Protein AF-A0A9P8HQF0-F1 (afdb_monomer)

Structure (mmCIF, N/CA/C/O backbone):
data_AF-A0A9P8HQF0-F1
#
_entry.id   AF-A0A9P8HQF0-F1
#
loop_
_atom_site.group_PDB
_atom_site.id
_atom_site.type_symbol
_atom_site.label_atom_id
_atom_site.label_alt_id
_atom_site.label_comp_id
_atom_site.label_asym_id
_atom_site.label_entity_id
_atom_site.label_seq_id
_atom_site.pdbx_PDB_ins_code
_atom_site.Cartn_x
_atom_site.Cartn_y
_atom_site.Cartn_z
_atom_site.occupancy
_atom_site.B_iso_or_equiv
_atom_site.auth_seq_id
_atom_site.auth_comp_id
_atom_site.auth_asym_id
_atom_site.auth_atom_id
_atom_site.pdbx_PDB_model_num
ATOM 1 N N . MET A 1 1 ? 4.521 12.102 -8.688 1.00 81.00 1 MET A N 1
ATOM 2 C CA . MET A 1 1 ? 3.901 10.865 -8.166 1.00 81.00 1 MET A CA 1
ATOM 3 C C . MET A 1 1 ? 2.551 11.128 -7.508 1.00 81.00 1 MET A C 1
ATOM 5 O O . MET A 1 1 ? 1.585 10.556 -7.975 1.00 81.00 1 MET A O 1
ATOM 9 N N . ALA A 1 2 ? 2.426 12.043 -6.535 1.00 85.94 2 ALA A N 1
ATOM 10 C CA . ALA A 1 2 ? 1.151 12.289 -5.831 1.00 85.94 2 ALA A CA 1
ATOM 11 C C . ALA A 1 2 ? -0.084 12.489 -6.741 1.00 85.94 2 ALA A C 1
ATOM 13 O O . ALA A 1 2 ? -1.121 11.894 -6.490 1.00 85.94 2 ALA A O 1
ATOM 14 N N . LYS A 1 3 ? 0.038 13.250 -7.840 1.00 87.81 3 LYS A N 1
ATOM 15 C CA . LYS A 1 3 ? -1.067 13.501 -8.791 1.00 87.81 3 LYS A CA 1
ATOM 16 C C . LYS A 1 3 ? -1.614 12.257 -9.505 1.00 87.81 3 LYS A C 1
ATOM 18 O O . LYS A 1 3 ? -2.691 12.322 -10.075 1.00 87.81 3 LYS A O 1
ATOM 23 N N . VAL A 1 4 ? -0.856 11.162 -9.535 1.00 90.69 4 VAL A N 1
ATOM 24 C CA . VAL A 1 4 ? -1.259 9.908 -10.191 1.00 90.69 4 VAL A CA 1
ATOM 25 C C . VAL A 1 4 ? -1.461 8.771 -9.194 1.00 90.69 4 VAL A C 1
ATOM 27 O O . VAL A 1 4 ? -1.833 7.676 -9.595 1.00 90.69 4 VAL A O 1
ATOM 30 N N . ALA A 1 5 ? -1.227 9.020 -7.902 1.00 92.69 5 ALA A N 1
ATOM 31 C CA . ALA A 1 5 ? -1.274 7.988 -6.876 1.00 92.69 5 ALA A CA 1
ATOM 32 C C . ALA A 1 5 ? -2.685 7.422 -6.676 1.00 92.69 5 ALA A C 1
ATOM 34 O O . ALA A 1 5 ? -2.792 6.272 -6.293 1.00 92.69 5 ALA A O 1
ATOM 35 N N . SER A 1 6 ? -3.748 8.175 -6.976 1.00 92.50 6 SER A N 1
ATOM 36 C CA . SER A 1 6 ? -5.146 7.714 -6.923 1.00 92.50 6 SER A CA 1
ATOM 37 C C . SER A 1 6 ? -5.707 7.264 -8.279 1.00 92.50 6 SER A C 1
ATOM 39 O O . SER A 1 6 ? -6.878 6.915 -8.383 1.00 92.50 6 SER A O 1
ATOM 41 N N . TRP A 1 7 ? -4.904 7.268 -9.349 1.00 95.62 7 TRP A N 1
ATOM 42 C CA . TRP A 1 7 ? -5.399 6.983 -10.701 1.00 95.62 7 TRP A CA 1
ATOM 43 C C . TRP A 1 7 ? -5.950 5.555 -10.845 1.00 95.62 7 TRP A C 1
ATOM 45 O O . TRP A 1 7 ? -6.998 5.369 -11.461 1.00 95.62 7 TRP A O 1
ATOM 55 N N . ALA A 1 8 ? -5.289 4.554 -10.253 1.00 96.06 8 ALA A N 1
ATOM 56 C CA . ALA A 1 8 ? -5.730 3.157 -10.332 1.00 96.06 8 ALA A CA 1
ATOM 57 C C . ALA A 1 8 ? -7.115 2.948 -9.689 1.00 96.06 8 ALA A C 1
ATOM 59 O O . ALA A 1 8 ? -7.947 2.212 -10.225 1.00 96.06 8 ALA A O 1
ATOM 60 N N . ASP A 1 9 ? -7.383 3.669 -8.599 1.00 95.19 9 ASP A N 1
ATOM 61 C CA . ASP A 1 9 ? -8.674 3.696 -7.913 1.00 95.19 9 ASP A CA 1
ATOM 62 C C . ASP A 1 9 ? -9.807 4.227 -8.794 1.00 95.19 9 ASP A C 1
ATOM 64 O O . ASP A 1 9 ? -10.920 3.705 -8.749 1.00 95.19 9 ASP A O 1
ATOM 68 N N . SER A 1 10 ? -9.538 5.240 -9.618 1.00 93.56 10 SER A N 1
ATOM 69 C CA . SER A 1 10 ? -10.521 5.747 -10.579 1.00 93.56 10 SER A CA 1
ATOM 70 C C . SER A 1 10 ? -10.730 4.760 -11.731 1.00 93.56 10 SER A C 1
ATOM 72 O O . SER A 1 10 ? -11.860 4.464 -12.124 1.00 93.56 10 SER A O 1
ATOM 74 N N . ILE A 1 11 ? -9.638 4.196 -12.252 1.00 93.69 11 ILE A N 1
ATOM 75 C CA . ILE A 1 11 ? -9.658 3.320 -13.427 1.00 93.69 11 ILE A CA 1
ATOM 76 C C . ILE A 1 11 ? -10.438 2.029 -13.192 1.00 93.69 11 ILE A C 1
ATOM 78 O O . ILE A 1 11 ? -11.156 1.599 -14.100 1.00 93.69 11 ILE A O 1
ATOM 82 N N . ARG A 1 12 ? -10.378 1.432 -11.994 1.00 92.56 12 ARG A N 1
ATOM 83 C CA . ARG A 1 12 ? -11.106 0.183 -11.691 1.00 92.56 12 ARG A CA 1
ATOM 84 C C . ARG A 1 12 ? -12.632 0.295 -11.829 1.00 92.56 12 ARG A C 1
ATOM 86 O O . ARG A 1 12 ? -13.304 -0.731 -11.921 1.00 92.56 12 ARG A O 1
ATOM 93 N N .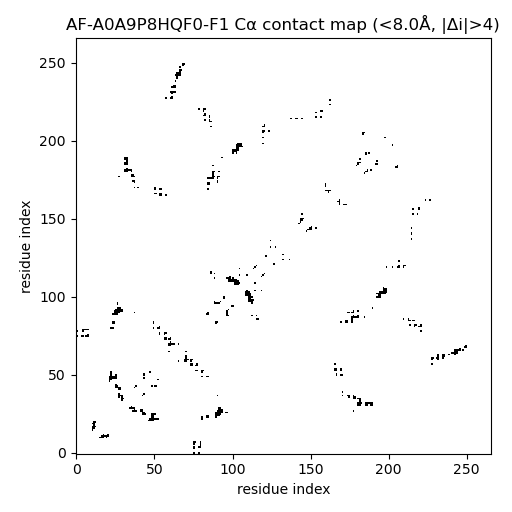 TYR A 1 13 ? -13.189 1.508 -11.871 1.00 91.94 13 TYR A N 1
ATOM 94 C CA . TYR A 1 13 ? -14.622 1.743 -12.093 1.00 91.94 13 TYR A CA 1
ATOM 95 C C . TYR A 1 13 ? -15.002 1.922 -13.570 1.00 91.94 13 TYR A C 1
ATOM 97 O O . TYR A 1 13 ? -16.183 1.840 -13.918 1.00 91.94 13 TYR A O 1
ATOM 105 N N . THR A 1 14 ? -14.022 2.108 -14.454 1.00 92.38 14 THR A N 1
ATOM 106 C CA . THR A 1 14 ? -14.246 2.231 -15.900 1.00 92.38 14 THR A CA 1
ATOM 107 C C . THR A 1 14 ? -14.536 0.870 -16.541 1.00 92.38 14 THR A C 1
ATOM 109 O O . THR A 1 14 ? -14.226 -0.191 -15.993 1.00 92.38 14 THR A O 1
ATOM 112 N N . LYS A 1 15 ? -15.124 0.867 -17.745 1.00 92.06 15 LYS A N 1
ATOM 113 C CA . LYS A 1 15 ? -15.342 -0.375 -18.508 1.00 92.06 15 LYS A CA 1
ATOM 114 C C . LYS A 1 15 ? -14.020 -1.068 -18.854 1.00 92.06 15 LYS A C 1
ATOM 116 O O . LYS A 1 15 ? -13.957 -2.293 -18.786 1.00 92.06 15 LYS A O 1
ATOM 121 N N . TRP A 1 16 ? -13.001 -0.288 -19.212 1.00 90.19 16 TRP A N 1
ATOM 122 C CA . TRP A 1 16 ? -11.672 -0.786 -19.558 1.00 90.19 16 TRP A CA 1
ATOM 123 C C . TRP A 1 16 ? -10.938 -1.341 -18.335 1.00 90.19 16 TRP A C 1
ATOM 125 O O . TRP A 1 16 ? -10.453 -2.464 -18.379 1.00 90.19 16 TRP A O 1
ATOM 135 N N . GLY A 1 17 ? -10.916 -0.600 -17.227 1.00 92.19 17 GLY A N 1
ATOM 136 C CA . GLY A 1 17 ? -10.139 -0.942 -16.036 1.00 92.19 17 GLY A CA 1
ATOM 137 C C . GLY A 1 17 ? -10.813 -1.896 -15.053 1.00 92.19 17 GLY A C 1
ATOM 138 O O . GLY A 1 17 ? -10.177 -2.319 -14.100 1.00 92.19 17 GLY A O 1
ATOM 139 N N . ARG A 1 18 ? -12.074 -2.299 -15.252 1.00 94.00 18 ARG A N 1
ATOM 140 C CA . ARG A 1 18 ? -12.797 -3.171 -14.299 1.00 94.00 18 ARG A CA 1
ATOM 141 C C . ARG A 1 18 ? -12.068 -4.474 -13.950 1.00 94.00 18 ARG A C 1
ATOM 143 O O . ARG A 1 18 ? -12.255 -5.005 -12.861 1.00 94.00 18 ARG A O 1
ATOM 150 N N . PHE A 1 19 ? -11.246 -5.009 -14.851 1.00 94.94 19 PHE A N 1
ATOM 151 C CA . PHE A 1 19 ? -10.469 -6.216 -14.556 1.00 94.94 19 PHE A CA 1
ATOM 152 C C . PHE A 1 19 ? -9.410 -5.990 -13.464 1.00 94.94 19 PHE A C 1
ATOM 154 O O . PHE A 1 19 ? -9.010 -6.952 -12.820 1.00 94.94 19 PHE A O 1
ATOM 161 N N . THR A 1 20 ? -8.996 -4.742 -13.213 1.00 96.62 20 THR A N 1
ATOM 162 C CA . THR A 1 20 ? -8.006 -4.407 -12.185 1.00 96.62 20 THR A CA 1
ATOM 163 C C . THR A 1 20 ? -8.604 -4.329 -10.788 1.00 96.62 20 THR A C 1
ATOM 165 O O . THR A 1 20 ? -7.857 -4.147 -9.835 1.00 96.62 20 THR A O 1
ATOM 168 N N . SER A 1 21 ? -9.926 -4.476 -10.612 1.00 95.62 21 SER A N 1
ATOM 169 C CA . SER A 1 21 ? -10.555 -4.311 -9.295 1.00 95.62 21 SER A CA 1
ATOM 170 C C . SER A 1 21 ? -9.965 -5.234 -8.224 1.00 95.62 21 SER A C 1
ATOM 172 O O . SER A 1 21 ? -9.856 -4.811 -7.079 1.00 95.62 21 SER A O 1
ATOM 174 N N . THR A 1 22 ? -9.557 -6.461 -8.572 1.00 97.19 22 THR A N 1
ATOM 175 C CA . THR A 1 22 ? -8.942 -7.397 -7.611 1.00 97.19 22 THR A CA 1
ATOM 176 C C . THR A 1 22 ? -7.454 -7.144 -7.380 1.00 97.19 22 THR A C 1
ATOM 178 O O . THR A 1 22 ? -6.866 -7.754 -6.499 1.00 97.19 22 THR A O 1
ATOM 181 N N . PHE A 1 23 ? -6.824 -6.239 -8.132 1.00 98.56 23 PHE A N 1
ATOM 182 C CA . PHE A 1 23 ? -5.394 -5.939 -8.011 1.00 98.56 23 PHE A CA 1
ATOM 183 C C . PHE A 1 23 ? -5.065 -5.033 -6.822 1.00 98.56 23 PHE A C 1
ATOM 185 O O . PHE A 1 23 ? -3.898 -4.803 -6.545 1.00 98.56 23 PHE A O 1
ATOM 192 N N . HIS A 1 24 ? -6.073 -4.525 -6.119 1.00 98.56 24 HIS A N 1
ATOM 193 C CA . HIS A 1 24 ? -5.892 -3.612 -4.992 1.00 98.56 24 HIS A CA 1
ATOM 194 C C . HIS A 1 24 ? -5.723 -4.335 -3.654 1.00 98.56 24 HIS A C 1
ATOM 196 O O . HIS A 1 24 ? -5.402 -3.706 -2.658 1.00 98.56 24 HIS A O 1
ATOM 202 N N . PHE A 1 25 ? -5.957 -5.645 -3.592 1.00 98.81 25 PHE A N 1
ATOM 203 C CA . PHE A 1 25 ? -5.946 -6.382 -2.331 1.00 98.81 25 PHE A CA 1
ATOM 204 C C . PHE A 1 25 ? -5.519 -7.839 -2.518 1.00 98.81 25 PHE A C 1
ATOM 206 O O . PHE A 1 25 ? -5.431 -8.354 -3.638 1.00 98.81 25 PHE A O 1
ATOM 213 N N . ILE A 1 26 ? -5.238 -8.498 -1.400 1.00 98.81 26 ILE A N 1
ATOM 214 C CA . ILE A 1 26 ? -5.158 -9.950 -1.265 1.00 98.81 26 ILE A CA 1
ATOM 215 C C . ILE A 1 26 ? -6.058 -10.356 -0.095 1.00 98.81 26 ILE A C 1
ATOM 217 O O . ILE A 1 26 ? -5.950 -9.811 1.000 1.00 98.81 26 ILE A O 1
ATOM 221 N N . ASP A 1 27 ? -6.979 -11.284 -0.346 1.00 98.62 27 ASP A N 1
ATOM 222 C CA . ASP A 1 27 ? -7.994 -11.686 0.630 1.00 98.62 27 ASP A CA 1
ATOM 223 C C . ASP A 1 27 ? -7.422 -12.805 1.506 1.00 98.62 27 ASP A C 1
ATOM 225 O O . ASP A 1 27 ? -7.524 -13.985 1.166 1.00 98.62 27 ASP A O 1
ATOM 229 N N . ALA A 1 28 ? -6.758 -12.432 2.602 1.00 98.75 28 ALA A N 1
ATOM 230 C CA . ALA A 1 28 ? -6.176 -13.398 3.527 1.00 98.75 28 ALA A CA 1
ATOM 231 C C . ALA A 1 28 ? -7.270 -14.224 4.220 1.00 98.75 28 ALA A C 1
ATOM 233 O O . ALA A 1 28 ? -8.070 -13.686 4.979 1.00 98.75 28 ALA A O 1
ATOM 234 N N . HIS A 1 29 ? -7.307 -15.537 3.974 1.00 98.50 29 HIS A N 1
ATOM 235 C CA . HIS A 1 29 ? -8.254 -16.456 4.618 1.00 98.50 29 HIS A CA 1
ATOM 236 C C . HIS A 1 29 ? -7.676 -17.012 5.928 1.00 98.50 29 HIS A C 1
ATOM 238 O O . HIS A 1 29 ? -7.428 -18.219 6.067 1.00 98.50 29 HIS A O 1
ATOM 244 N N . ASP A 1 30 ? -7.401 -16.120 6.874 1.00 98.38 30 ASP A N 1
ATOM 245 C CA . ASP A 1 30 ? -6.888 -16.422 8.210 1.00 98.38 30 ASP A CA 1
ATOM 246 C C . ASP A 1 30 ? -8.011 -16.350 9.274 1.00 98.38 30 ASP A C 1
ATOM 248 O O . ASP A 1 30 ? -9.158 -16.727 9.006 1.00 98.38 30 ASP A O 1
ATOM 252 N N . SER A 1 31 ? -7.698 -16.067 10.542 1.00 98.25 31 SER A N 1
ATOM 253 C CA . SER A 1 31 ? -8.679 -16.093 11.640 1.00 98.25 31 SER A CA 1
ATOM 254 C C . SER A 1 31 ? -8.322 -15.077 12.728 1.00 98.25 31 SER A C 1
ATOM 256 O O . SER A 1 31 ? -7.845 -15.470 13.794 1.00 98.25 31 SER A O 1
ATOM 258 N N . PRO A 1 32 ? -8.519 -13.770 12.484 1.00 98.06 32 PRO A N 1
ATOM 259 C CA . PRO A 1 32 ? -8.240 -12.741 13.475 1.00 98.06 32 PRO A CA 1
ATOM 260 C C . PRO A 1 32 ? -9.223 -12.802 14.666 1.00 98.06 32 PRO A C 1
ATOM 262 O O . PRO A 1 32 ? -10.432 -12.962 14.451 1.00 98.06 32 PRO A O 1
ATOM 265 N N . PRO A 1 33 ? -8.751 -12.590 15.914 1.00 97.62 33 PRO A N 1
ATOM 266 C CA . PRO A 1 33 ? -7.383 -12.218 16.288 1.00 97.62 33 PRO A CA 1
ATOM 267 C C . PRO A 1 33 ? -6.436 -13.403 16.523 1.00 97.62 33 PRO A C 1
ATOM 269 O O . PRO A 1 33 ? -5.265 -13.185 16.830 1.00 97.62 33 PRO A O 1
ATOM 272 N N . GLU A 1 34 ? -6.913 -14.648 16.461 1.00 97.44 34 GLU A N 1
ATOM 273 C CA . GLU A 1 34 ? -6.122 -15.818 16.852 1.00 97.44 34 GLU A CA 1
ATOM 274 C C . GLU A 1 34 ? -4.927 -16.073 15.925 1.00 97.44 34 GLU A C 1
ATOM 276 O O . GLU A 1 34 ? -3.866 -16.510 16.380 1.00 97.44 34 GLU A O 1
ATOM 281 N N . SER A 1 35 ? -5.091 -15.820 14.628 1.00 97.38 35 SER A N 1
ATOM 282 C CA . SER A 1 35 ? -4.044 -15.986 13.627 1.00 97.38 35 SER A CA 1
ATOM 283 C C . SER A 1 35 ? -4.234 -14.994 12.487 1.00 97.38 35 SER A C 1
ATOM 285 O O . SER A 1 35 ? -5.275 -15.007 11.838 1.00 97.38 35 SER A O 1
ATOM 287 N N . CYS A 1 36 ? -3.204 -14.181 12.245 1.00 98.50 36 CYS A N 1
ATOM 288 C CA . CYS A 1 36 ? -3.095 -13.332 11.064 1.00 98.50 36 CYS A CA 1
ATOM 289 C C . CYS A 1 36 ? -1.908 -13.796 10.225 1.00 98.50 36 CYS A C 1
ATOM 291 O O . CYS A 1 36 ? -0.761 -13.788 10.701 1.00 9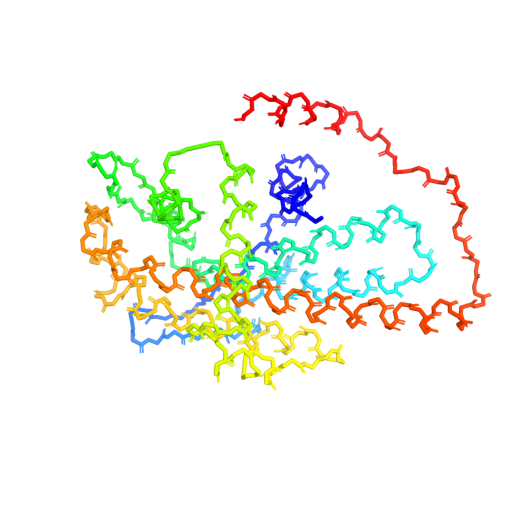8.50 36 CYS A O 1
ATOM 293 N N . ASN A 1 37 ? -2.183 -14.261 9.010 1.00 98.06 37 ASN A N 1
ATOM 294 C CA . ASN A 1 37 ? -1.159 -14.634 8.050 1.00 98.06 37 ASN A CA 1
ATOM 295 C C . ASN A 1 37 ? -1.671 -14.554 6.611 1.00 98.06 37 ASN A C 1
ATOM 297 O O . ASN A 1 37 ? -2.820 -14.870 6.325 1.00 98.06 37 ASN A O 1
ATOM 301 N N . VAL A 1 38 ? -0.752 -14.290 5.685 1.00 98.69 38 VAL A N 1
ATOM 302 C CA . VAL A 1 38 ? -1.028 -14.335 4.245 1.00 98.69 38 VAL A CA 1
ATOM 303 C C . VAL A 1 38 ? -0.268 -15.495 3.609 1.00 98.69 38 VAL A C 1
ATOM 305 O O . VAL A 1 38 ? 0.947 -15.651 3.810 1.00 98.69 38 VAL A O 1
ATOM 308 N N . ASP A 1 39 ? -0.989 -16.298 2.837 1.00 98.69 39 ASP A N 1
ATOM 309 C CA . ASP A 1 39 ? -0.479 -17.400 2.032 1.00 98.69 39 ASP A CA 1
ATOM 310 C C . ASP A 1 39 ? -0.857 -17.176 0.565 1.00 98.69 39 ASP A C 1
ATOM 312 O O . ASP A 1 39 ? -2.026 -17.025 0.226 1.00 98.69 39 ASP A O 1
ATOM 316 N N . PHE A 1 40 ? 0.146 -17.128 -0.310 1.00 98.44 40 PHE A N 1
ATOM 317 C CA . PHE A 1 40 ? -0.047 -16.696 -1.692 1.00 98.44 40 PHE A CA 1
ATOM 318 C C . PHE A 1 40 ? -1.017 -17.602 -2.461 1.00 98.44 40 PHE A C 1
ATOM 320 O O . PHE A 1 40 ? -1.932 -17.105 -3.113 1.00 98.44 40 PHE A O 1
ATOM 327 N N . GLU A 1 41 ? -0.848 -18.920 -2.348 1.00 98.06 41 GLU A N 1
ATOM 328 C CA . GLU A 1 41 ? -1.652 -19.906 -3.079 1.00 98.06 41 GLU A CA 1
ATOM 329 C C . GLU A 1 41 ? -3.083 -19.999 -2.534 1.00 98.06 41 GLU A C 1
ATOM 331 O O . GLU A 1 41 ? -4.028 -20.227 -3.289 1.00 98.06 41 GLU A O 1
ATOM 336 N N . ARG A 1 42 ? -3.258 -19.815 -1.219 1.00 98.50 42 ARG A N 1
ATOM 337 C CA . ARG A 1 42 ? -4.575 -19.779 -0.569 1.00 98.50 42 ARG A CA 1
ATOM 338 C C . ARG A 1 42 ? -5.349 -18.501 -0.903 1.00 98.50 42 ARG A C 1
ATOM 340 O O . ARG A 1 42 ? -6.561 -18.567 -1.102 1.00 98.50 42 ARG A O 1
ATOM 347 N N . ASP A 1 43 ? -4.669 -17.356 -0.925 1.00 98.69 43 ASP A N 1
ATOM 348 C CA . ASP A 1 43 ? -5.313 -16.039 -0.821 1.00 98.69 43 ASP A CA 1
ATOM 349 C C . ASP A 1 43 ? -5.335 -15.255 -2.137 1.00 98.69 43 ASP A C 1
ATOM 351 O O . ASP A 1 43 ? -6.222 -14.424 -2.364 1.00 98.69 43 ASP A O 1
ATOM 355 N N . CYS A 1 44 ? -4.393 -15.514 -3.048 1.00 98.25 44 CYS A N 1
ATOM 356 C CA . CYS A 1 44 ? -4.392 -14.862 -4.349 1.00 98.25 44 CYS A CA 1
ATOM 357 C C . CYS A 1 44 ? -5.384 -15.547 -5.298 1.00 98.25 44 CYS A C 1
ATOM 359 O O . CYS A 1 44 ? -5.245 -16.710 -5.675 1.00 98.25 44 CYS A O 1
ATOM 361 N N . LYS A 1 45 ? -6.409 -14.807 -5.730 1.00 94.38 45 LYS A N 1
ATOM 362 C CA . LYS A 1 45 ? -7.426 -15.325 -6.655 1.00 94.38 45 LYS A CA 1
ATOM 363 C C . LYS A 1 45 ? -6.828 -15.591 -8.035 1.00 94.38 45 LYS A C 1
ATOM 365 O O . LYS A 1 45 ? -5.951 -14.868 -8.493 1.00 94.38 45 LYS A O 1
ATOM 370 N N . GLY A 1 46 ? -7.422 -16.527 -8.780 1.00 94.94 46 GLY A N 1
ATOM 371 C CA . GLY A 1 46 ? -7.053 -16.779 -10.182 1.00 94.94 46 GLY A CA 1
ATOM 372 C C . GLY A 1 46 ? -7.265 -15.582 -11.125 1.00 94.94 46 GLY A C 1
ATOM 373 O O . GLY A 1 46 ? -6.710 -15.559 -12.218 1.00 94.94 46 GLY A O 1
ATOM 374 N N . THR A 1 47 ? -8.041 -14.573 -10.712 1.00 95.12 47 THR A N 1
ATOM 375 C CA . THR A 1 47 ? -8.170 -13.283 -11.416 1.00 95.12 47 THR A CA 1
ATOM 376 C C . THR A 1 47 ? -7.025 -12.313 -11.119 1.00 95.12 47 THR A C 1
ATOM 378 O O . THR A 1 47 ? -7.011 -11.229 -11.687 1.00 95.12 47 THR A O 1
ATOM 381 N N . GLY A 1 48 ? -6.090 -12.678 -10.242 1.00 97.75 48 GLY A N 1
ATOM 382 C CA . GLY A 1 48 ? -5.019 -11.832 -9.731 1.00 97.75 48 GLY A CA 1
ATOM 383 C C . GLY A 1 48 ? -5.375 -11.144 -8.411 1.00 97.75 48 GLY A C 1
ATOM 384 O O . GLY A 1 48 ? -6.546 -10.918 -8.095 1.00 97.75 48 GLY A O 1
ATOM 385 N N . CYS A 1 49 ? -4.327 -10.795 -7.673 1.00 98.75 49 CYS A N 1
ATOM 386 C CA . CYS A 1 49 ? -4.323 -10.019 -6.434 1.00 98.75 49 CYS A CA 1
ATOM 387 C C . CYS A 1 49 ? -3.222 -8.941 -6.491 1.00 98.75 49 CYS A C 1
ATOM 389 O O . CYS A 1 49 ? -2.414 -8.920 -7.430 1.00 98.75 49 CYS A O 1
ATOM 391 N N . VAL A 1 50 ? -3.138 -8.084 -5.472 1.00 98.81 50 VAL A N 1
ATOM 392 C CA . VAL A 1 50 ? -2.116 -7.021 -5.367 1.00 98.81 50 VAL A CA 1
ATOM 393 C C . VAL A 1 50 ? -0.676 -7.523 -5.504 1.00 98.81 50 VAL A C 1
ATOM 395 O O . VAL A 1 50 ? 0.140 -6.867 -6.146 1.00 98.81 50 VAL A O 1
ATOM 398 N N . ILE A 1 51 ? -0.381 -8.732 -5.017 1.00 98.81 51 ILE A N 1
ATOM 399 C CA . ILE A 1 51 ? 0.943 -9.368 -5.117 1.00 98.81 51 ILE A CA 1
ATOM 400 C C . ILE A 1 51 ? 1.314 -9.615 -6.584 1.00 98.81 51 ILE A C 1
ATOM 402 O O . ILE A 1 51 ? 2.324 -9.116 -7.082 1.00 98.81 51 ILE A O 1
ATOM 406 N N . THR A 1 52 ? 0.451 -10.331 -7.313 1.00 98.75 52 THR A N 1
ATOM 407 C CA . THR A 1 52 ? 0.657 -10.604 -8.744 1.00 98.75 52 THR A CA 1
ATOM 408 C C . THR A 1 52 ? 0.644 -9.335 -9.585 1.00 98.75 52 THR A C 1
ATOM 410 O O . THR A 1 52 ? 1.378 -9.242 -10.567 1.00 98.75 52 THR A O 1
ATOM 413 N N . ALA A 1 53 ? -0.175 -8.349 -9.210 1.00 98.69 53 ALA A N 1
ATOM 414 C CA . ALA A 1 53 ? -0.281 -7.098 -9.938 1.00 98.69 53 ALA A CA 1
ATOM 415 C C . ALA A 1 53 ? 0.995 -6.264 -9.785 1.00 98.69 53 ALA A C 1
ATOM 417 O O . ALA A 1 53 ? 1.544 -5.819 -10.791 1.00 98.69 53 ALA A O 1
ATOM 418 N N . LEU A 1 54 ? 1.518 -6.118 -8.564 1.00 98.81 54 LEU A N 1
ATOM 419 C CA . LEU A 1 54 ? 2.778 -5.421 -8.318 1.00 98.81 54 LEU A CA 1
ATOM 420 C C . LEU A 1 54 ? 3.932 -6.065 -9.098 1.00 98.81 54 LEU A C 1
ATOM 422 O O . LEU A 1 54 ? 4.673 -5.348 -9.769 1.00 98.81 54 LEU A O 1
ATOM 426 N N . ALA A 1 55 ? 4.046 -7.396 -9.094 1.00 98.81 55 ALA A N 1
ATOM 427 C CA . ALA A 1 55 ? 5.058 -8.104 -9.879 1.00 98.81 55 ALA A CA 1
ATOM 428 C C . ALA A 1 55 ? 4.903 -7.863 -11.393 1.00 98.81 55 ALA A C 1
ATOM 430 O O . ALA A 1 55 ? 5.858 -7.480 -12.069 1.00 98.81 55 ALA A O 1
ATOM 431 N N . ASN A 1 56 ? 3.687 -8.016 -11.922 1.00 98.81 56 ASN A N 1
ATOM 432 C CA . ASN A 1 56 ? 3.399 -7.843 -13.346 1.00 98.81 56 ASN A CA 1
ATOM 433 C C . ASN A 1 56 ? 3.669 -6.408 -13.834 1.00 98.81 56 ASN A C 1
ATOM 435 O O . ASN A 1 56 ? 4.327 -6.209 -14.854 1.00 98.81 56 ASN A O 1
ATOM 439 N N . TYR A 1 57 ? 3.186 -5.392 -13.114 1.00 98.69 57 TYR A N 1
ATOM 440 C CA . TYR A 1 57 ? 3.398 -3.995 -13.505 1.00 98.69 57 TYR A CA 1
ATOM 441 C C . TYR A 1 57 ? 4.821 -3.503 -13.205 1.00 98.69 57 TYR A C 1
ATOM 443 O O . TYR A 1 57 ? 5.295 -2.583 -13.874 1.00 98.69 57 TYR A O 1
ATOM 451 N N . THR A 1 58 ? 5.548 -4.145 -12.284 1.00 98.81 58 THR A N 1
ATOM 452 C CA . THR A 1 58 ? 7.002 -3.956 -12.168 1.00 98.81 58 THR A CA 1
ATOM 453 C C . THR A 1 58 ? 7.687 -4.420 -13.453 1.00 98.81 58 THR A C 1
ATOM 455 O O . THR A 1 58 ? 8.389 -3.630 -14.074 1.00 98.81 58 THR A O 1
ATOM 458 N N . GLU A 1 59 ? 7.413 -5.638 -13.928 1.00 98.62 59 GLU A N 1
ATOM 459 C CA . GLU A 1 59 ? 8.033 -6.165 -15.154 1.00 98.62 59 GLU A CA 1
ATOM 460 C C . GLU A 1 59 ? 7.667 -5.345 -16.402 1.00 98.62 59 GLU A C 1
ATOM 462 O O . GLU A 1 59 ? 8.538 -5.022 -17.208 1.00 98.62 59 GLU A O 1
ATOM 467 N N . GLN A 1 60 ? 6.413 -4.902 -16.534 1.00 98.50 60 GLN A N 1
ATOM 468 C CA . GLN A 1 60 ? 6.022 -3.997 -17.624 1.00 98.50 60 GLN A CA 1
ATOM 469 C C . GLN A 1 60 ? 6.767 -2.657 -17.565 1.00 98.50 60 GLN A C 1
ATOM 471 O O . GLN A 1 60 ? 7.144 -2.115 -18.602 1.00 98.50 60 GLN A O 1
ATOM 476 N N . SER A 1 61 ? 7.033 -2.123 -16.370 1.00 98.19 61 SER A N 1
ATOM 477 C CA . SER A 1 61 ? 7.821 -0.890 -16.219 1.00 98.19 61 SER A CA 1
ATOM 478 C C . SER A 1 61 ? 9.270 -1.060 -16.699 1.00 98.19 61 SER A C 1
ATOM 480 O O . SER A 1 61 ? 9.906 -0.080 -17.083 1.00 98.19 61 SER A O 1
ATOM 482 N N . LEU A 1 62 ? 9.773 -2.297 -16.720 1.00 97.88 62 LEU A N 1
ATOM 483 C CA . LEU A 1 62 ? 11.130 -2.657 -17.125 1.00 97.88 62 LEU A CA 1
ATOM 484 C C . LEU A 1 62 ? 11.267 -2.993 -18.618 1.00 97.88 62 LEU A C 1
ATOM 486 O O . LEU A 1 62 ? 12.392 -3.180 -19.081 1.00 97.88 62 LEU A O 1
ATOM 490 N N . ASP A 1 63 ? 10.169 -3.091 -19.374 1.00 96.62 63 ASP A N 1
ATOM 491 C CA . ASP A 1 63 ? 10.190 -3.583 -20.754 1.00 96.62 63 ASP A CA 1
ATOM 492 C C . ASP A 1 63 ? 10.417 -2.444 -21.781 1.00 96.62 63 ASP A C 1
ATOM 494 O O . ASP A 1 63 ? 9.510 -1.641 -22.050 1.00 96.62 63 ASP A O 1
ATOM 498 N N . PRO A 1 64 ? 11.608 -2.354 -22.413 1.00 95.19 64 PRO A N 1
ATOM 499 C CA . PRO A 1 64 ? 11.912 -1.337 -23.423 1.00 95.19 64 PRO A CA 1
ATOM 500 C C . PRO A 1 64 ? 11.111 -1.501 -24.726 1.00 95.19 64 PRO A C 1
ATOM 502 O O . PRO A 1 64 ? 11.034 -0.559 -25.519 1.00 95.19 64 PRO A O 1
ATOM 505 N N . SER A 1 65 ? 10.490 -2.663 -24.953 1.00 94.38 65 SER A N 1
ATOM 506 C CA . SER A 1 65 ? 9.648 -2.921 -26.123 1.00 94.38 65 SER A CA 1
ATOM 507 C C . SER A 1 65 ? 8.251 -2.300 -26.018 1.00 94.38 65 SER A C 1
ATOM 509 O O . SER A 1 65 ? 7.622 -2.042 -27.047 1.00 94.38 65 SER A O 1
ATOM 511 N N . LEU A 1 66 ? 7.780 -2.004 -24.799 1.00 94.12 66 LEU A N 1
ATOM 512 C CA . LEU A 1 66 ? 6.484 -1.361 -24.585 1.00 94.12 66 LEU A CA 1
ATOM 513 C C . LEU A 1 66 ? 6.533 0.136 -24.925 1.00 94.12 66 LEU A C 1
ATOM 515 O O . LEU A 1 66 ? 7.550 0.798 -24.689 1.00 94.12 66 LEU A O 1
ATOM 519 N N . PRO A 1 67 ? 5.448 0.721 -25.461 1.00 91.94 67 PRO A N 1
ATOM 520 C CA . PRO A 1 67 ? 5.334 2.164 -25.622 1.00 91.94 67 PRO A CA 1
ATOM 521 C C . PRO A 1 67 ? 5.524 2.914 -24.293 1.00 91.94 67 PRO A C 1
ATOM 523 O O . PRO A 1 67 ? 5.104 2.414 -23.243 1.00 91.94 67 PRO A O 1
ATOM 526 N N . PRO A 1 68 ? 6.084 4.140 -24.309 1.00 91.25 68 PRO A N 1
ATOM 527 C CA . PRO A 1 68 ? 6.283 4.930 -23.095 1.00 91.25 68 PRO A CA 1
ATOM 528 C C . PRO A 1 68 ? 5.020 5.105 -22.240 1.00 91.25 68 PRO A C 1
ATOM 530 O O . PRO A 1 68 ? 5.110 5.052 -21.015 1.00 91.25 68 PRO A O 1
ATOM 533 N N . TRP A 1 69 ? 3.842 5.254 -22.854 1.00 90.94 69 TRP A N 1
ATOM 534 C CA . TRP A 1 69 ? 2.581 5.400 -22.120 1.00 90.94 69 TRP A CA 1
ATOM 535 C C . TRP A 1 69 ? 2.174 4.128 -21.361 1.00 90.94 69 TRP A C 1
ATOM 537 O O . TRP A 1 69 ? 1.667 4.234 -20.247 1.00 90.94 69 TRP A O 1
ATOM 547 N N . GLN A 1 70 ? 2.453 2.929 -21.892 1.00 93.50 70 GLN A N 1
ATOM 548 C CA . GLN A 1 70 ? 2.182 1.668 -21.184 1.00 93.50 70 GLN A CA 1
ATOM 549 C C . GLN A 1 70 ? 3.099 1.517 -19.976 1.00 93.50 70 GLN A C 1
ATOM 551 O O . GLN A 1 70 ? 2.634 1.180 -18.889 1.00 93.50 70 GLN A O 1
ATOM 556 N N . ARG A 1 71 ? 4.385 1.860 -20.126 1.00 94.94 71 ARG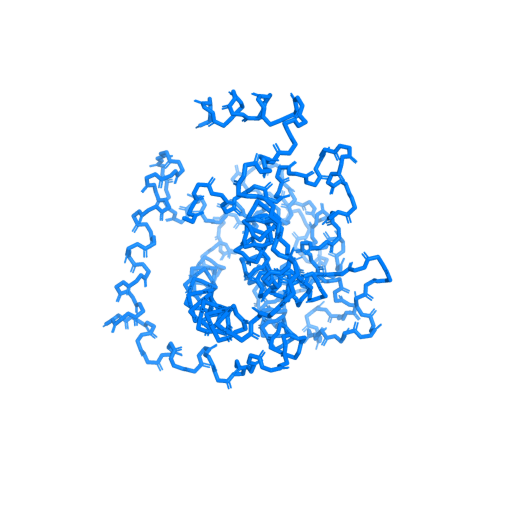 A N 1
ATOM 557 C CA . ARG A 1 71 ? 5.307 1.922 -18.983 1.00 94.94 71 ARG A CA 1
ATOM 558 C C . ARG A 1 71 ? 4.868 2.961 -17.954 1.00 94.94 71 ARG A C 1
ATOM 560 O O . ARG A 1 71 ? 4.945 2.706 -16.757 1.00 94.94 71 ARG A O 1
ATOM 567 N N . ALA A 1 72 ? 4.362 4.113 -18.397 1.00 94.12 72 ALA A N 1
ATOM 568 C CA . ALA A 1 72 ? 3.822 5.123 -17.494 1.00 94.12 72 ALA A CA 1
ATOM 569 C C . ALA A 1 72 ? 2.592 4.604 -16.731 1.00 94.12 72 ALA A C 1
ATOM 571 O O . ALA A 1 72 ? 2.514 4.801 -15.522 1.00 94.12 72 ALA A O 1
ATOM 572 N N . GLN A 1 73 ? 1.657 3.912 -17.392 1.00 95.44 73 GLN A N 1
ATOM 573 C CA . GLN A 1 73 ? 0.524 3.257 -16.728 1.00 95.44 73 GLN A CA 1
ATOM 574 C C . GLN A 1 73 ? 0.987 2.194 -15.723 1.00 95.44 73 GLN A C 1
ATOM 576 O O . GLN A 1 73 ? 0.503 2.172 -14.593 1.00 95.44 73 GLN A O 1
ATOM 581 N N . ALA A 1 74 ? 1.964 1.364 -16.095 1.00 97.94 74 ALA A N 1
ATOM 582 C CA . ALA A 1 74 ? 2.544 0.367 -15.205 1.00 97.94 74 ALA A CA 1
ATOM 583 C C . ALA A 1 74 ? 3.151 1.016 -13.947 1.00 97.94 74 ALA A C 1
ATOM 585 O O . ALA A 1 74 ? 2.840 0.606 -12.830 1.00 97.94 74 ALA A O 1
ATOM 586 N N . ALA A 1 75 ? 3.897 2.113 -14.101 1.00 97.75 75 ALA A N 1
ATOM 587 C CA . ALA A 1 75 ? 4.432 2.871 -12.973 1.00 97.75 75 ALA A CA 1
ATOM 588 C C . ALA A 1 75 ? 3.331 3.483 -12.083 1.00 97.75 75 ALA A C 1
ATOM 590 O O . ALA A 1 75 ? 3.468 3.483 -10.859 1.00 97.75 75 ALA A O 1
ATOM 591 N N . LYS A 1 76 ? 2.218 3.971 -12.660 1.00 98.00 76 LYS A N 1
ATOM 592 C CA . LYS A 1 76 ? 1.058 4.455 -11.882 1.00 98.00 76 LYS A CA 1
ATOM 593 C C . LYS A 1 76 ? 0.462 3.335 -11.019 1.00 98.00 76 LYS A C 1
ATOM 595 O O . LYS A 1 76 ? 0.177 3.570 -9.846 1.00 98.00 76 LYS A O 1
ATOM 600 N N . PHE A 1 77 ? 0.319 2.128 -11.571 1.00 98.56 77 PHE A N 1
ATOM 601 C CA . PHE A 1 77 ? -0.138 0.956 -10.820 1.00 98.56 77 PHE A CA 1
ATOM 602 C C . PHE A 1 77 ? 0.838 0.558 -9.711 1.00 98.56 77 PHE A C 1
ATOM 604 O O . PHE A 1 77 ? 0.403 0.364 -8.582 1.00 98.56 77 PHE A O 1
ATOM 611 N N . VAL A 1 78 ? 2.147 0.508 -9.986 1.00 98.75 78 VAL A N 1
ATOM 612 C CA . VAL A 1 78 ? 3.173 0.217 -8.964 1.00 98.75 78 VAL A CA 1
ATOM 613 C C . VAL A 1 78 ? 3.083 1.207 -7.797 1.00 98.75 78 VAL A C 1
ATOM 615 O O . VAL A 1 78 ? 3.045 0.785 -6.643 1.00 98.75 78 VAL A O 1
ATOM 618 N N . ILE A 1 79 ? 2.985 2.512 -8.081 1.00 98.38 79 ILE A N 1
ATOM 619 C CA . ILE A 1 79 ? 2.823 3.554 -7.051 1.00 98.38 79 ILE A CA 1
ATOM 620 C C . ILE A 1 79 ? 1.589 3.278 -6.183 1.00 98.38 79 ILE A C 1
ATOM 622 O O . ILE A 1 79 ? 1.668 3.363 -4.961 1.00 98.38 79 ILE A O 1
ATOM 626 N N . HIS A 1 80 ? 0.454 2.949 -6.795 1.00 98.81 80 HIS A N 1
ATOM 627 C CA . HIS A 1 80 ? -0.784 2.715 -6.057 1.00 98.81 80 HIS A CA 1
ATOM 628 C C . HIS A 1 80 ? -0.725 1.431 -5.218 1.00 98.81 80 HIS A C 1
ATOM 630 O O . HIS A 1 80 ? -0.977 1.463 -4.017 1.00 98.81 80 HIS A O 1
ATOM 636 N N . PHE A 1 81 ? -0.309 0.316 -5.822 1.00 98.81 81 PHE A N 1
ATOM 637 C CA . PHE A 1 81 ? -0.322 -0.999 -5.179 1.00 98.81 81 PHE A CA 1
ATOM 638 C C . PHE A 1 81 ? 0.663 -1.122 -4.024 1.00 98.81 81 PHE A C 1
ATOM 640 O O . PHE A 1 81 ? 0.366 -1.810 -3.052 1.00 98.81 81 PHE A O 1
ATOM 647 N N . VAL A 1 82 ? 1.805 -0.424 -4.067 1.00 98.81 82 VAL A N 1
ATOM 648 C CA . VAL A 1 82 ? 2.677 -0.346 -2.886 1.00 98.81 82 VAL A CA 1
ATOM 649 C C . VAL A 1 82 ? 1.962 0.365 -1.732 1.00 98.81 82 VAL A C 1
ATOM 651 O O . VAL A 1 82 ? 2.138 -0.042 -0.589 1.00 98.81 82 VAL A O 1
ATOM 654 N N . GLY A 1 83 ? 1.139 1.383 -2.001 1.00 98.56 83 GLY A N 1
ATOM 655 C CA . GLY A 1 83 ? 0.298 2.027 -0.987 1.00 98.56 83 GLY A CA 1
ATOM 656 C C . GLY A 1 83 ? -0.743 1.071 -0.402 1.00 98.56 83 GLY A C 1
ATOM 657 O O . GLY A 1 83 ? -0.749 0.853 0.810 1.00 98.56 83 GLY A O 1
ATOM 658 N N . ASP A 1 84 ? -1.548 0.451 -1.267 1.00 98.81 84 ASP A N 1
ATOM 659 C CA . ASP A 1 84 ? -2.604 -0.496 -0.883 1.00 98.81 84 ASP A CA 1
ATOM 660 C C . ASP A 1 84 ? -2.071 -1.643 -0.018 1.00 98.81 84 ASP A C 1
ATOM 662 O O . ASP A 1 84 ? -2.643 -1.976 1.016 1.00 98.81 84 ASP A O 1
ATOM 666 N N . LEU A 1 85 ? -0.913 -2.205 -0.375 1.00 98.19 85 LEU A N 1
ATOM 667 C CA . LEU A 1 85 ? -0.305 -3.315 0.359 1.00 98.19 85 LEU A CA 1
ATOM 668 C C . LEU A 1 85 ? 0.033 -2.978 1.821 1.00 98.19 85 LEU A C 1
ATOM 670 O O . LEU A 1 85 ? 0.191 -3.881 2.640 1.00 98.19 85 LEU A O 1
ATOM 674 N N . HIS A 1 86 ? 0.145 -1.691 2.155 1.00 98.81 86 HIS A N 1
ATOM 675 C CA . HIS A 1 86 ? 0.432 -1.215 3.506 1.00 98.81 86 HIS A CA 1
ATOM 676 C C . HIS A 1 86 ? -0.822 -0.805 4.293 1.00 98.81 86 HIS A C 1
ATOM 678 O O . HIS A 1 86 ? -0.684 -0.377 5.444 1.00 98.81 86 HIS A O 1
ATOM 684 N N . GLN A 1 87 ? -2.018 -0.975 3.720 1.00 98.75 87 GLN A N 1
ATOM 685 C CA . GLN A 1 87 ? -3.304 -0.858 4.403 1.00 98.75 87 GLN A CA 1
ATOM 686 C C . GLN A 1 87 ? -3.708 -2.254 4.935 1.00 98.75 87 GLN A C 1
ATOM 688 O O . GLN A 1 87 ? -3.912 -3.174 4.138 1.00 98.75 87 GLN A O 1
ATOM 693 N N . PRO A 1 88 ? -3.819 -2.471 6.262 1.00 98.81 88 PRO A N 1
ATOM 694 C CA . PRO A 1 88 ? -4.076 -3.801 6.830 1.00 98.81 88 PRO A CA 1
ATOM 695 C C . PRO A 1 88 ? -5.289 -4.535 6.237 1.00 98.81 88 PRO A C 1
ATOM 697 O O . PRO A 1 88 ? -5.207 -5.720 5.937 1.00 98.81 88 PRO A O 1
ATOM 700 N N . LEU A 1 89 ? -6.394 -3.829 6.003 1.00 98.81 89 LEU A N 1
ATOM 701 C CA . LEU A 1 89 ? -7.635 -4.382 5.460 1.00 98.81 89 LEU A CA 1
ATOM 702 C C . LEU A 1 89 ? -7.608 -4.645 3.945 1.00 98.81 89 LEU A C 1
ATOM 704 O O . LEU A 1 89 ? -8.534 -5.270 3.439 1.00 98.81 89 LEU A O 1
ATOM 708 N N . HIS A 1 90 ? -6.571 -4.213 3.221 1.00 98.88 90 HIS A N 1
ATOM 709 C CA . HIS A 1 90 ? -6.295 -4.686 1.853 1.00 98.88 90 HIS A CA 1
ATOM 710 C C . HIS A 1 90 ? -5.564 -6.041 1.843 1.00 98.88 90 HIS A C 1
ATOM 712 O O . HIS A 1 90 ? -5.311 -6.602 0.778 1.00 98.88 90 HIS A O 1
ATOM 718 N N . ASN A 1 91 ? -5.213 -6.569 3.018 1.00 98.81 91 ASN A N 1
ATOM 719 C CA . ASN A 1 91 ? -4.536 -7.849 3.203 1.00 98.81 91 ASN A CA 1
ATOM 720 C C . ASN A 1 91 ? -5.388 -8.802 4.071 1.00 98.81 91 ASN A C 1
ATOM 722 O O . ASN A 1 91 ? -4.840 -9.525 4.901 1.00 98.81 91 ASN A O 1
ATOM 726 N N . GLU A 1 92 ? -6.720 -8.744 3.953 1.00 98.81 92 GLU A N 1
ATOM 727 C CA . GLU A 1 92 ? -7.684 -9.412 4.842 1.00 98.81 92 GLU A CA 1
ATOM 728 C C . GLU A 1 92 ? -9.003 -9.721 4.109 1.00 98.81 92 GLU A C 1
ATOM 730 O O . GLU A 1 92 ? -9.580 -8.834 3.481 1.00 98.81 92 GLU A O 1
ATOM 735 N N . ASP A 1 93 ? -9.521 -10.951 4.225 1.00 98.62 93 ASP A N 1
ATOM 736 C CA . ASP A 1 93 ? -10.798 -11.355 3.611 1.00 98.62 93 ASP A CA 1
ATOM 737 C C . ASP A 1 93 ? -12.024 -10.989 4.461 1.00 98.62 93 ASP A C 1
ATOM 739 O O . ASP A 1 93 ? -13.098 -10.716 3.917 1.00 98.62 93 ASP A O 1
ATOM 743 N N . VAL A 1 94 ? -11.908 -10.967 5.794 1.00 98.62 94 VAL A N 1
ATOM 744 C CA . VAL A 1 94 ? -13.030 -10.839 6.734 1.00 98.62 94 VAL A CA 1
ATOM 745 C C . VAL A 1 94 ? -13.978 -9.719 6.313 1.00 98.62 94 VAL A C 1
ATOM 747 O O . VAL A 1 94 ? -13.661 -8.529 6.339 1.00 98.62 94 VAL A O 1
ATOM 750 N N . ALA A 1 95 ? -15.197 -10.119 5.941 1.00 98.19 95 ALA A N 1
ATOM 751 C CA . ALA A 1 95 ? -16.243 -9.222 5.462 1.00 98.19 95 ALA A CA 1
ATOM 752 C C . ALA A 1 95 ? -15.799 -8.313 4.293 1.00 98.19 95 ALA A C 1
ATOM 754 O O . ALA A 1 95 ? -16.204 -7.149 4.234 1.00 98.19 95 ALA A O 1
ATOM 755 N N . ARG A 1 96 ? -15.026 -8.857 3.342 1.00 98.06 96 ARG A N 1
ATOM 756 C CA . ARG A 1 96 ? -14.440 -8.157 2.184 1.00 98.06 96 ARG A CA 1
ATOM 757 C C . ARG A 1 96 ? -13.502 -7.034 2.633 1.00 98.06 96 ARG A C 1
ATOM 759 O O . A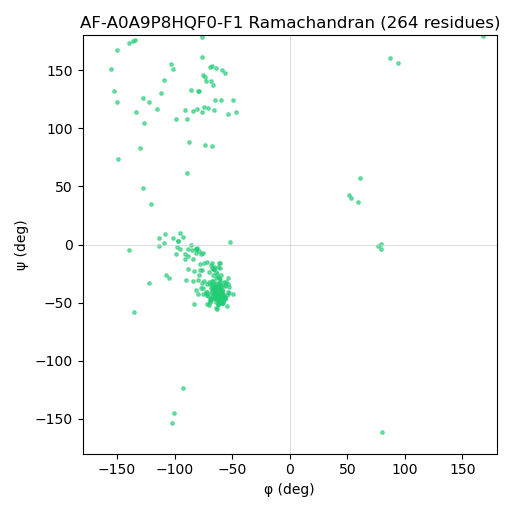RG A 1 96 ? -13.776 -5.859 2.362 1.00 98.06 96 ARG A O 1
ATOM 766 N N . GLY A 1 97 ? -12.490 -7.380 3.426 1.00 98.31 97 GLY A N 1
ATOM 767 C CA . GLY A 1 97 ? -11.583 -6.406 4.035 1.00 98.31 97 GLY A CA 1
ATOM 768 C C . GLY A 1 97 ? -12.310 -5.401 4.932 1.00 98.31 97 GLY A C 1
ATOM 769 O O . GLY A 1 97 ? -12.012 -4.215 4.922 1.00 98.31 97 GLY A O 1
ATOM 770 N N . GLY A 1 98 ? -13.345 -5.816 5.662 1.00 98.56 98 GLY A N 1
ATOM 771 C CA . GLY A 1 98 ? -14.108 -4.935 6.551 1.00 98.56 98 GLY A CA 1
ATOM 772 C C . GLY A 1 98 ? -15.145 -4.031 5.869 1.00 98.56 98 GLY A C 1
ATOM 773 O O . GLY A 1 98 ? -15.860 -3.311 6.568 1.00 98.56 98 GLY A O 1
ATOM 774 N N . ASN A 1 99 ? -15.320 -4.089 4.542 1.00 98.56 99 ASN A N 1
ATOM 775 C CA . ASN A 1 99 ? -16.383 -3.338 3.852 1.00 98.56 99 ASN A CA 1
ATOM 776 C C . ASN A 1 99 ? -17.793 -3.742 4.328 1.00 98.56 99 ASN A C 1
ATOM 778 O O . ASN A 1 99 ? -18.718 -2.931 4.323 1.00 98.56 99 ASN A O 1
ATOM 782 N N . GLY A 1 100 ? -17.968 -4.998 4.749 1.00 98.44 100 GLY A N 1
ATOM 783 C CA . GLY A 1 100 ? -19.213 -5.524 5.311 1.00 98.44 100 GLY A CA 1
ATOM 784 C C . GLY A 1 100 ? -19.394 -5.289 6.815 1.00 98.44 100 GLY A C 1
ATOM 785 O O . GLY A 1 100 ? -20.407 -5.715 7.369 1.00 98.44 100 GLY A O 1
ATOM 786 N N . ILE A 1 101 ? -18.439 -4.643 7.492 1.00 98.69 101 ILE A N 1
ATOM 787 C CA . ILE A 1 101 ? -18.527 -4.333 8.924 1.00 98.69 101 ILE A CA 1
ATOM 788 C C . ILE A 1 101 ? -18.991 -2.889 9.075 1.00 98.69 101 ILE A C 1
ATOM 790 O O . ILE A 1 101 ? -18.240 -1.950 8.822 1.00 98.69 101 ILE A O 1
ATOM 794 N N . HIS A 1 102 ? -20.235 -2.714 9.509 1.00 98.50 102 HIS A N 1
ATOM 795 C CA . HIS A 1 102 ? -20.794 -1.400 9.804 1.00 98.50 102 HIS A CA 1
ATOM 796 C C . HIS A 1 102 ? -20.331 -0.910 11.173 1.00 98.50 102 HIS A C 1
ATOM 798 O O . HIS A 1 102 ? -20.417 -1.643 12.156 1.00 98.50 102 HIS A O 1
ATOM 804 N N . VAL A 1 103 ? -19.867 0.334 11.234 1.00 98.69 103 VAL A N 1
ATOM 805 C CA . VAL A 1 103 ? -19.313 0.985 12.430 1.00 98.69 103 VAL A CA 1
ATOM 806 C C . VAL A 1 103 ? -19.796 2.430 12.497 1.00 98.69 103 VAL A C 1
ATOM 808 O O . VAL A 1 103 ? -20.430 2.927 11.564 1.00 98.69 103 VAL A O 1
ATOM 811 N N . LYS A 1 104 ? -19.494 3.120 13.594 1.00 98.69 104 LYS A N 1
ATOM 812 C CA . LYS A 1 104 ? -19.759 4.546 13.754 1.00 98.69 104 LYS A CA 1
ATOM 813 C C . LYS A 1 104 ? -18.468 5.355 13.742 1.00 98.69 104 LYS A C 1
ATOM 815 O O . LYS A 1 104 ? -17.459 4.947 14.313 1.00 98.69 104 LYS A O 1
ATOM 820 N N . TRP A 1 105 ? -18.520 6.522 13.111 1.00 98.50 105 TRP A N 1
ATOM 821 C CA . TRP A 1 105 ? -17.464 7.527 13.153 1.00 98.50 105 TRP A CA 1
ATOM 822 C C . TRP A 1 105 ? -18.072 8.901 13.420 1.00 98.50 105 TRP A C 1
ATOM 824 O O . TRP A 1 105 ? -18.823 9.438 12.599 1.00 98.50 105 TRP A O 1
ATOM 834 N N . ASN A 1 106 ? -17.765 9.476 14.584 1.00 97.38 106 ASN A N 1
ATOM 835 C CA . ASN A 1 106 ? -18.378 10.712 15.083 1.00 97.38 106 ASN A CA 1
ATOM 836 C C . ASN A 1 106 ? -19.923 10.650 15.060 1.00 97.38 106 ASN A C 1
ATOM 838 O O . ASN A 1 106 ? -20.598 11.591 14.633 1.00 97.38 106 ASN A O 1
ATOM 842 N N . GLY A 1 107 ? -20.488 9.513 15.475 1.00 97.69 107 GLY A N 1
ATOM 843 C CA . GLY A 1 107 ? -21.926 9.259 15.568 1.00 97.69 107 GLY A CA 1
ATOM 844 C C . GLY A 1 107 ? -22.628 8.908 14.251 1.00 97.69 107 GLY A C 1
ATOM 845 O O . GLY A 1 107 ? -23.824 8.614 14.275 1.00 97.69 107 GLY A O 1
ATOM 846 N N . ARG A 1 108 ? -21.924 8.923 13.113 1.00 98.12 108 ARG A N 1
ATOM 847 C CA . ARG A 1 108 ? -22.471 8.595 11.785 1.00 98.12 108 ARG A CA 1
ATOM 848 C C . ARG A 1 108 ? -22.091 7.183 11.374 1.00 98.12 108 ARG A C 1
ATOM 850 O O . ARG A 1 108 ? -21.034 6.712 11.772 1.00 98.12 108 ARG A O 1
ATOM 857 N N . ASP A 1 109 ? -22.922 6.543 10.563 1.00 98.19 109 ASP A N 1
ATOM 858 C CA . ASP A 1 109 ? -22.661 5.184 10.092 1.00 98.19 109 ASP A CA 1
ATOM 859 C C . ASP A 1 109 ? -21.643 5.184 8.940 1.00 98.19 109 ASP A C 1
ATOM 861 O O . ASP A 1 109 ? -21.760 5.954 7.987 1.00 98.19 109 ASP A O 1
ATOM 865 N N . PHE A 1 110 ? -20.650 4.307 9.051 1.00 98.44 110 PHE A N 1
ATOM 866 C CA . PHE A 1 110 ? -19.591 4.046 8.076 1.00 98.44 110 PHE A CA 1
ATOM 867 C C . PHE A 1 110 ? -19.394 2.528 7.936 1.00 98.44 110 PHE A C 1
ATOM 869 O O . PHE A 1 110 ? -20.003 1.737 8.663 1.00 98.44 110 PHE A O 1
ATOM 876 N N . ASN A 1 111 ? -18.531 2.108 7.011 1.00 98.44 111 ASN A N 1
ATOM 877 C CA . ASN A 1 111 ? -17.941 0.770 7.052 1.00 98.44 111 ASN A CA 1
ATOM 878 C C . ASN A 1 111 ? -16.496 0.842 7.573 1.00 98.44 111 ASN A C 1
ATOM 880 O O . ASN A 1 111 ? -15.856 1.892 7.482 1.00 98.44 111 ASN A O 1
ATOM 884 N N . LEU A 1 112 ? -15.998 -0.259 8.137 1.00 98.75 112 LEU A N 1
ATOM 885 C CA . LEU A 1 112 ? -14.674 -0.311 8.757 1.00 98.75 112 LEU A CA 1
ATOM 886 C C . LEU A 1 112 ? -13.546 -0.031 7.754 1.00 98.75 112 LEU A C 1
ATOM 888 O O . LEU A 1 112 ? -12.615 0.690 8.094 1.00 98.75 112 LEU A O 1
ATOM 892 N N . HIS A 1 113 ? -13.647 -0.547 6.529 1.00 98.69 113 HIS A N 1
ATOM 893 C CA . HIS A 1 113 ? -12.636 -0.334 5.489 1.00 98.69 113 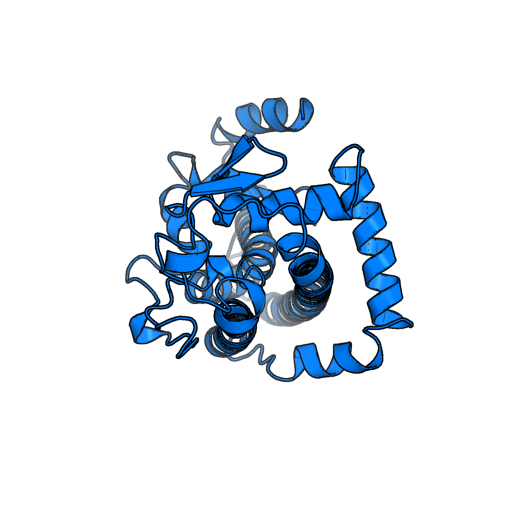HIS A CA 1
ATOM 894 C C . HIS A 1 113 ? -12.426 1.158 5.203 1.00 98.69 113 HIS A C 1
ATOM 896 O O . HIS A 1 113 ? -11.315 1.660 5.313 1.00 98.69 113 HIS A O 1
ATOM 902 N N . HIS A 1 114 ? -13.516 1.904 4.999 1.00 98.38 114 HIS A N 1
ATOM 903 C CA . HIS A 1 114 ? -13.479 3.355 4.803 1.00 98.38 114 HIS A CA 1
ATOM 904 C C . HIS A 1 114 ? -12.867 4.102 6.001 1.00 98.38 114 HIS A C 1
ATOM 906 O O . HIS A 1 114 ? -12.217 5.139 5.841 1.00 98.38 114 HIS A O 1
ATOM 912 N N . VAL A 1 115 ? -13.084 3.615 7.228 1.00 98.62 115 VAL A N 1
ATOM 913 C CA . VAL A 1 115 ? -12.462 4.229 8.409 1.00 98.62 115 VAL A CA 1
ATOM 914 C C . VAL A 1 115 ? -10.934 4.149 8.323 1.00 98.62 115 VAL A C 1
ATOM 916 O O . VAL A 1 115 ? -10.268 5.136 8.643 1.00 98.62 115 VAL A O 1
ATOM 919 N N . TRP A 1 116 ? -10.396 3.024 7.845 1.00 98.75 116 TRP A N 1
ATOM 920 C CA . TRP A 1 116 ? -8.961 2.813 7.642 1.00 98.75 116 TRP A CA 1
ATOM 921 C C . TRP A 1 116 ? -8.402 3.529 6.412 1.00 98.75 116 TRP A C 1
ATOM 923 O O . TRP A 1 116 ? -7.352 4.157 6.530 1.00 98.75 116 TRP A O 1
ATOM 933 N N . ASP A 1 117 ? -9.111 3.512 5.283 1.00 97.94 117 ASP A N 1
ATOM 934 C CA . ASP A 1 117 ? -8.676 4.190 4.052 1.00 97.94 117 ASP A CA 1
ATOM 935 C C . ASP A 1 117 ? -8.625 5.708 4.200 1.00 97.94 117 ASP A C 1
ATOM 937 O O . ASP A 1 117 ? -7.787 6.378 3.598 1.00 97.94 117 ASP A O 1
ATOM 941 N N . SER A 1 118 ? -9.568 6.280 4.954 1.00 97.06 118 SER A N 1
ATOM 942 C CA . SER A 1 118 ? -9.806 7.725 4.913 1.00 97.06 118 SER A CA 1
ATOM 943 C C . SER A 1 118 ? -9.965 8.333 6.296 1.00 97.06 118 SER A C 1
ATOM 945 O O . SER A 1 118 ? -9.208 9.227 6.672 1.00 97.06 118 SER A O 1
ATOM 947 N N . SER A 1 119 ? -10.924 7.863 7.096 1.00 98.31 119 SER A N 1
ATOM 948 C CA . SER A 1 119 ? -11.383 8.633 8.260 1.00 98.31 119 SER A CA 1
ATOM 949 C C . SER A 1 119 ? -10.310 8.841 9.335 1.00 98.31 119 SER A C 1
ATOM 951 O O . SER A 1 119 ? -10.226 9.931 9.911 1.00 98.31 119 SER A O 1
ATOM 953 N N . ILE A 1 120 ? -9.472 7.831 9.599 1.00 98.44 120 ILE A N 1
ATOM 954 C CA . ILE A 1 120 ? -8.351 7.950 10.543 1.00 98.44 120 ILE A CA 1
ATOM 955 C C . ILE A 1 120 ? -7.334 8.977 10.032 1.00 98.44 120 ILE A C 1
ATOM 957 O O . ILE A 1 120 ? -6.967 9.882 10.783 1.00 98.44 120 ILE A O 1
ATOM 961 N N . ALA A 1 121 ? -6.911 8.875 8.768 1.00 97.50 121 ALA A N 1
ATOM 962 C CA . ALA A 1 121 ? -5.925 9.778 8.174 1.00 97.50 121 ALA A CA 1
ATOM 963 C C . ALA A 1 121 ? -6.443 11.224 8.101 1.00 97.50 121 ALA A C 1
ATOM 965 O O . ALA A 1 121 ? -5.756 12.152 8.519 1.00 97.50 121 ALA A O 1
ATOM 966 N N . GLU A 1 122 ? -7.684 11.430 7.662 1.00 97.19 122 GLU A N 1
ATOM 967 C CA . GLU A 1 122 ? -8.324 12.750 7.625 1.00 97.19 122 GLU A CA 1
ATOM 968 C C . GLU A 1 122 ? -8.389 13.394 9.014 1.00 97.19 122 GLU A C 1
ATOM 970 O O . GLU A 1 122 ? -8.089 14.578 9.179 1.00 97.19 122 GLU A O 1
ATOM 975 N N . LYS A 1 123 ? -8.740 12.614 10.045 1.00 97.31 123 LYS A N 1
ATOM 976 C CA . LYS A 1 123 ? -8.750 13.109 11.424 1.00 97.31 123 LYS A CA 1
ATOM 977 C C . LYS A 1 123 ? -7.337 13.411 11.933 1.00 97.31 123 LYS A C 1
ATOM 979 O O . LYS A 1 123 ? -7.165 14.422 12.614 1.00 97.31 123 LYS A O 1
ATOM 984 N N . TRP A 1 124 ? -6.354 12.578 11.590 1.00 97.25 124 TRP A N 1
ATOM 985 C CA . TRP A 1 124 ? -4.945 12.757 11.955 1.00 97.25 124 TRP A CA 1
ATOM 986 C C . TRP A 1 124 ? -4.351 14.038 11.357 1.00 97.25 124 TRP A C 1
ATOM 988 O O . TRP A 1 124 ? -3.661 14.790 12.044 1.00 97.25 124 TRP A O 1
ATOM 998 N N . LEU A 1 125 ? -4.670 14.321 10.092 1.00 95.88 125 LEU A N 1
ATOM 999 C CA . LEU A 1 125 ? -4.200 15.497 9.355 1.00 95.88 125 LEU A CA 1
ATOM 1000 C C . LEU A 1 125 ? -4.960 16.781 9.703 1.00 95.88 125 LEU A C 1
ATOM 1002 O O . LEU A 1 125 ? -4.417 17.884 9.584 1.00 95.88 125 LEU A O 1
ATOM 1006 N N . GLY A 1 126 ? -6.211 16.650 10.143 1.00 94.56 126 GLY A N 1
ATOM 1007 C CA . GLY A 1 126 ? -7.086 17.769 10.453 1.00 94.56 126 GLY A CA 1
ATOM 1008 C C . GLY A 1 126 ? -7.734 18.386 9.211 1.00 94.56 126 GLY A C 1
ATOM 1009 O O . GLY A 1 126 ? -7.853 17.776 8.154 1.00 94.56 126 GLY A O 1
ATOM 1010 N N . ARG A 1 127 ? -8.225 19.624 9.346 1.00 91.62 127 ARG A N 1
ATOM 1011 C CA . ARG A 1 127 ? -8.993 20.297 8.285 1.00 91.62 127 ARG A CA 1
ATOM 1012 C C . ARG A 1 127 ? -8.081 21.000 7.283 1.00 91.62 127 ARG A C 1
ATOM 1014 O O . ARG A 1 127 ? -7.230 21.795 7.672 1.00 91.62 127 ARG A O 1
ATOM 1021 N N . GLY A 1 128 ? -8.343 20.801 5.997 1.00 92.44 128 GLY A N 1
ATOM 1022 C CA . GLY A 1 128 ? -7.622 21.452 4.907 1.00 92.44 128 GLY A CA 1
ATOM 1023 C C . GLY A 1 128 ? -7.942 20.809 3.563 1.00 92.44 128 GLY A C 1
ATOM 1024 O O . GLY A 1 128 ? -8.722 19.863 3.496 1.00 92.44 128 GLY A O 1
ATOM 1025 N N . LYS A 1 129 ? -7.344 21.334 2.491 1.00 93.12 129 LYS A N 1
ATOM 1026 C CA . LYS A 1 129 ? -7.440 20.708 1.168 1.00 93.12 129 LYS A CA 1
ATOM 1027 C C . LYS A 1 129 ? -6.575 19.436 1.129 1.00 93.12 129 LYS A C 1
ATOM 1029 O O . LYS A 1 129 ? -5.451 19.503 1.636 1.00 93.12 129 LYS A O 1
ATOM 1034 N N . PRO A 1 130 ? -7.027 18.339 0.491 1.00 89.50 130 PRO A N 1
ATOM 1035 C CA . PRO A 1 130 ? -6.314 17.059 0.515 1.00 89.50 130 PRO A CA 1
ATOM 1036 C C . PRO A 1 130 ? -4.853 17.146 0.052 1.00 89.50 130 PRO A C 1
ATOM 1038 O O . PRO A 1 130 ? -3.954 16.767 0.797 1.00 89.50 130 PRO A O 1
ATOM 1041 N N . TYR A 1 131 ? -4.587 17.720 -1.128 1.00 91.38 131 TYR A N 1
ATOM 1042 C CA . TYR A 1 131 ? -3.228 17.777 -1.686 1.00 91.38 131 TYR A CA 1
ATOM 1043 C C . TYR A 1 131 ? -2.226 18.564 -0.819 1.00 91.38 131 TYR A C 1
ATOM 1045 O O . TYR A 1 131 ? -1.170 18.012 -0.509 1.00 91.38 131 TYR A O 1
ATOM 1053 N N . PRO A 1 132 ? -2.512 19.807 -0.375 1.00 95.19 132 PRO A N 1
ATOM 1054 C CA . PRO A 1 132 ? -1.619 20.518 0.541 1.00 95.19 132 PRO A CA 1
ATOM 1055 C C . PRO A 1 132 ? -1.384 19.797 1.875 1.00 95.19 132 PRO A C 1
ATOM 1057 O O . PRO A 1 132 ? -0.274 19.849 2.406 1.00 95.19 132 PRO A O 1
ATOM 1060 N N . LEU A 1 133 ? -2.407 19.129 2.426 1.00 96.00 133 LEU A N 1
ATOM 1061 C CA . LEU A 1 133 ? -2.255 18.340 3.652 1.00 96.00 133 LEU A CA 1
ATOM 1062 C C . LEU A 1 133 ? -1.340 17.133 3.428 1.00 96.00 133 LEU A C 1
ATOM 1064 O O . LEU A 1 133 ? -0.413 16.928 4.210 1.00 96.00 133 LEU A O 1
ATOM 1068 N N . ALA A 1 134 ? -1.555 16.383 2.345 1.00 95.50 134 ALA A N 1
ATOM 1069 C CA . ALA A 1 134 ? -0.732 15.235 1.981 1.00 95.50 134 ALA A CA 1
ATOM 1070 C C . ALA A 1 134 ? 0.724 15.639 1.703 1.00 95.50 134 ALA A C 1
ATOM 1072 O O . ALA A 1 134 ? 1.649 14.974 2.163 1.00 95.50 134 ALA A O 1
ATOM 1073 N N . GLU A 1 135 ? 0.948 16.760 1.008 1.00 96.44 135 GLU A N 1
ATOM 1074 C CA . GLU A 1 135 ? 2.295 17.280 0.755 1.00 96.44 135 GLU A CA 1
ATOM 1075 C C . GLU A 1 135 ? 3.011 17.641 2.061 1.00 96.44 135 GLU A C 1
ATOM 1077 O O . GLU A 1 135 ? 4.161 17.247 2.266 1.00 96.44 135 GLU A O 1
ATOM 1082 N N . LYS A 1 136 ? 2.336 18.363 2.963 1.00 97.31 136 LYS A N 1
ATOM 1083 C CA . LYS A 1 136 ? 2.899 18.695 4.273 1.00 97.31 136 LYS A CA 1
ATOM 1084 C C . LYS A 1 136 ? 3.229 17.428 5.062 1.00 97.31 136 LYS A C 1
ATOM 1086 O O . LYS A 1 136 ? 4.348 17.298 5.549 1.00 97.31 136 LYS A O 1
ATOM 1091 N N . TRP A 1 137 ? 2.289 16.489 5.145 1.00 97.88 137 TRP A N 1
ATOM 1092 C CA . TRP A 1 137 ? 2.490 15.250 5.889 1.00 97.88 137 TRP A CA 1
ATOM 1093 C C . TRP A 1 137 ? 3.628 14.410 5.316 1.00 97.88 137 TRP A C 1
ATOM 1095 O O . TRP A 1 137 ? 4.444 13.899 6.073 1.00 97.88 137 TRP A O 1
ATOM 1105 N N . SER A 1 138 ? 3.762 14.340 3.989 1.00 97.81 138 SER A N 1
ATOM 1106 C CA . SER A 1 138 ? 4.881 13.658 3.332 1.00 97.81 138 SER A CA 1
ATOM 1107 C C . SER A 1 138 ? 6.240 14.244 3.729 1.00 97.81 138 SER A C 1
ATOM 1109 O O . SER A 1 138 ? 7.197 13.485 3.906 1.00 97.81 138 SER A O 1
ATOM 1111 N N . ARG A 1 139 ? 6.348 15.572 3.876 1.00 98.06 139 ARG A N 1
ATOM 1112 C CA . ARG A 1 139 ? 7.579 16.224 4.357 1.00 98.06 139 ARG A CA 1
ATOM 1113 C C . ARG A 1 139 ? 7.838 15.889 5.825 1.00 98.06 139 ARG A C 1
ATOM 1115 O O . ARG A 1 139 ? 8.932 15.441 6.150 1.00 98.06 139 ARG A O 1
ATOM 1122 N N . ASP A 1 140 ? 6.814 15.992 6.672 1.00 98.19 140 ASP A N 1
ATOM 1123 C CA . ASP A 1 140 ? 6.914 15.645 8.096 1.00 98.19 140 ASP A CA 1
ATOM 1124 C C . ASP A 1 140 ? 7.330 14.170 8.289 1.00 98.19 140 ASP A C 1
ATOM 1126 O O . ASP A 1 140 ? 8.164 13.850 9.138 1.00 98.19 140 ASP A O 1
ATOM 1130 N N . LEU A 1 141 ? 6.789 13.254 7.477 1.00 98.44 141 LEU A N 1
ATOM 1131 C CA . LEU A 1 141 ? 7.168 11.841 7.471 1.00 98.44 141 LEU A CA 1
ATOM 1132 C C . LEU A 1 141 ? 8.614 11.638 7.018 1.00 98.44 141 LEU A C 1
ATOM 1134 O O . LEU A 1 141 ? 9.332 10.843 7.617 1.00 98.44 141 LEU A O 1
ATOM 1138 N N . THR A 1 142 ? 9.068 12.384 6.012 1.00 98.31 142 THR A N 1
ATOM 1139 C CA . THR A 1 142 ? 10.459 12.332 5.540 1.00 98.31 142 THR A CA 1
ATOM 1140 C C . THR A 1 142 ? 11.432 12.780 6.633 1.00 98.31 142 THR A C 1
ATOM 1142 O O . THR A 1 142 ? 12.455 12.128 6.846 1.00 98.31 142 THR A O 1
ATOM 1145 N N . ASP A 1 143 ? 11.094 13.820 7.396 1.00 98.44 143 ASP A N 1
ATOM 1146 C CA . ASP A 1 143 ? 11.890 14.252 8.550 1.00 98.44 143 ASP A CA 1
ATOM 1147 C C . ASP A 1 143 ? 11.899 13.182 9.658 1.00 98.44 143 ASP A C 1
ATOM 1149 O O . ASP A 1 143 ? 12.956 12.851 10.211 1.00 98.44 143 ASP A O 1
ATOM 1153 N N . LYS A 1 144 ? 10.738 12.567 9.941 1.00 98.56 144 LYS A N 1
ATOM 1154 C CA . LYS A 1 144 ? 10.617 11.449 10.896 1.00 98.56 144 LYS A CA 1
ATOM 1155 C C . LYS A 1 144 ? 11.449 10.233 10.485 1.00 98.56 144 LYS A C 1
ATOM 1157 O O . LYS A 1 144 ? 12.027 9.592 11.364 1.00 98.56 144 LYS A O 1
ATOM 1162 N N . ILE A 1 145 ? 11.525 9.939 9.188 1.00 98.62 145 ILE A N 1
ATOM 1163 C CA . ILE A 1 145 ? 12.347 8.869 8.612 1.00 98.62 145 ILE A CA 1
ATOM 1164 C C . ILE A 1 145 ? 13.830 9.222 8.716 1.00 98.62 145 ILE A C 1
ATOM 1166 O O . ILE A 1 145 ? 14.597 8.435 9.250 1.00 98.62 145 ILE A O 1
ATOM 1170 N N . ASN A 1 146 ? 14.261 10.393 8.255 1.00 97.25 146 ASN A N 1
ATOM 1171 C CA . ASN A 1 146 ? 15.692 10.679 8.119 1.00 97.25 146 ASN A CA 1
ATOM 1172 C C . ASN A 1 146 ? 16.396 10.972 9.449 1.00 97.25 146 ASN A C 1
ATOM 1174 O O . ASN A 1 146 ? 17.538 10.558 9.638 1.00 97.25 146 ASN A O 1
ATOM 1178 N N . GLY A 1 147 ? 15.733 11.675 10.370 1.00 95.31 147 GLY A N 1
ATOM 1179 C CA . GLY A 1 147 ? 16.346 12.096 11.636 1.00 95.31 147 GLY A CA 1
ATOM 1180 C C . GLY A 1 147 ? 15.447 11.978 12.864 1.00 95.31 147 GLY A C 1
ATOM 1181 O O . GLY A 1 147 ? 15.906 12.230 13.976 1.00 95.31 147 GLY A O 1
ATOM 1182 N N . GLY A 1 148 ? 14.177 11.612 12.686 1.00 97.38 148 GLY A N 1
ATOM 1183 C CA . GLY A 1 148 ? 13.208 11.525 13.772 1.00 97.38 148 GLY A CA 1
ATOM 1184 C C . GLY A 1 148 ? 12.961 10.104 14.272 1.00 97.38 148 GLY A C 1
ATOM 1185 O O . GLY A 1 148 ? 13.863 9.267 14.342 1.00 97.38 148 GLY A O 1
ATOM 1186 N N . ILE A 1 149 ? 11.708 9.851 14.656 1.00 97.81 149 ILE A N 1
ATOM 1187 C CA . ILE A 1 149 ? 11.289 8.641 15.375 1.00 97.81 149 ILE A CA 1
ATOM 1188 C C . ILE A 1 149 ? 11.487 7.338 14.588 1.00 97.81 149 ILE A C 1
ATOM 1190 O O . ILE A 1 149 ? 11.680 6.299 15.209 1.00 97.81 149 ILE A O 1
ATOM 1194 N N . TYR A 1 150 ? 11.500 7.385 13.252 1.00 98.38 150 TYR A N 1
ATOM 1195 C CA . TYR A 1 150 ? 11.660 6.203 12.398 1.00 98.38 150 TYR A CA 1
ATOM 1196 C C . TYR A 1 150 ? 13.100 5.996 11.908 1.00 98.38 150 TYR A C 1
ATOM 1198 O O . TYR A 1 150 ? 13.392 4.988 11.267 1.00 98.38 150 TYR A O 1
ATOM 1206 N N . SER A 1 151 ? 14.027 6.897 12.246 1.00 97.75 151 SER A N 1
ATOM 1207 C CA . SER A 1 151 ? 15.424 6.847 11.780 1.00 97.75 151 SER A CA 1
AT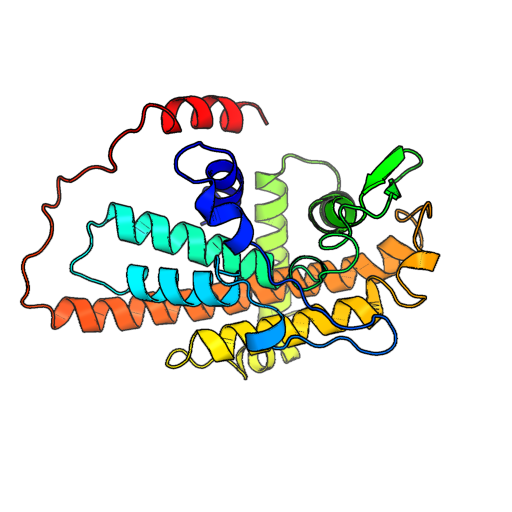OM 1208 C C . SER A 1 151 ? 16.160 5.554 12.113 1.00 97.75 151 SER A C 1
ATOM 1210 O O . SER A 1 151 ? 16.988 5.103 11.325 1.00 97.75 151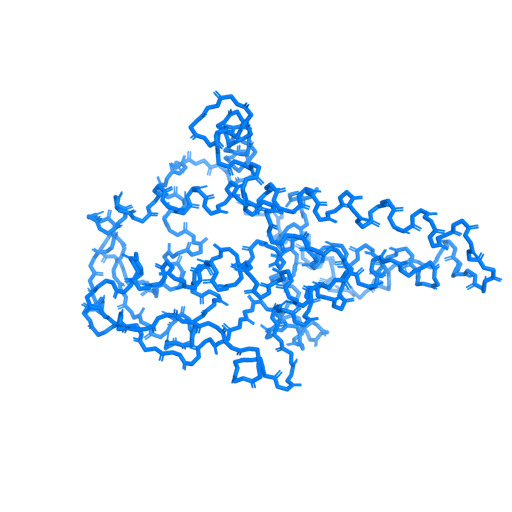 SER A O 1
ATOM 1212 N N . LYS A 1 152 ? 15.830 4.925 13.246 1.00 97.00 152 LYS A N 1
ATOM 1213 C CA . LYS A 1 152 ? 16.413 3.643 13.671 1.00 97.00 152 LYS A CA 1
ATOM 1214 C C . LYS A 1 152 ? 15.730 2.420 13.059 1.00 97.00 152 LYS A C 1
ATOM 1216 O O . LYS A 1 152 ? 16.247 1.320 13.197 1.00 97.00 152 LYS A O 1
ATOM 1221 N N . GLU A 1 153 ? 14.569 2.600 12.436 1.00 96.06 153 GLU A N 1
ATOM 1222 C CA . GLU A 1 153 ? 13.767 1.508 11.881 1.00 96.06 153 GLU A CA 1
ATOM 1223 C C . GLU A 1 153 ? 13.841 1.427 10.356 1.00 96.06 153 GLU A C 1
ATOM 1225 O O . GLU A 1 153 ? 13.693 0.339 9.807 1.00 96.06 153 GLU A O 1
ATOM 1230 N N . LYS A 1 154 ? 14.068 2.557 9.672 1.00 96.75 154 LYS A N 1
ATOM 1231 C CA . LYS A 1 154 ? 13.947 2.664 8.210 1.00 96.75 154 LYS A CA 1
ATOM 1232 C C . LYS A 1 154 ? 14.764 1.617 7.447 1.00 96.75 154 LYS A C 1
ATOM 1234 O O . LYS A 1 154 ? 14.258 1.034 6.497 1.00 96.75 154 LYS A O 1
ATOM 1239 N N . ASP A 1 155 ? 15.986 1.323 7.895 1.00 96.75 155 ASP A N 1
ATOM 1240 C CA . ASP A 1 155 ? 16.857 0.364 7.207 1.00 96.75 155 ASP A CA 1
ATOM 1241 C C . ASP A 1 155 ? 16.304 -1.068 7.340 1.00 96.75 155 ASP A C 1
ATOM 1243 O O . ASP A 1 155 ? 16.366 -1.849 6.395 1.00 96.75 155 ASP A O 1
ATOM 1247 N N . ALA A 1 156 ? 15.672 -1.395 8.474 1.00 97.69 156 ALA A N 1
ATOM 1248 C CA . ALA A 1 156 ? 15.008 -2.682 8.673 1.00 97.69 156 ALA A CA 1
ATOM 1249 C C . ALA A 1 156 ? 13.731 -2.825 7.830 1.00 97.69 156 ALA A C 1
ATOM 1251 O O . ALA A 1 156 ? 13.339 -3.942 7.509 1.00 97.69 156 ALA A O 1
ATOM 1252 N N . TRP A 1 157 ? 13.086 -1.725 7.424 1.00 98.31 157 TRP A N 1
ATOM 1253 C CA . TRP A 1 157 ? 11.903 -1.793 6.555 1.00 98.31 157 TRP A CA 1
ATOM 1254 C C . TRP A 1 157 ? 12.218 -2.331 5.155 1.00 98.31 157 TRP A C 1
ATOM 1256 O O . TRP A 1 157 ? 11.298 -2.781 4.471 1.00 98.31 157 TRP A O 1
ATOM 1266 N N . LEU A 1 158 ? 13.487 -2.300 4.740 1.00 98.31 158 LEU A N 1
ATOM 1267 C CA . LEU A 1 158 ? 13.960 -2.827 3.460 1.00 98.31 158 LEU A CA 1
ATOM 1268 C C . LEU A 1 158 ? 14.630 -4.205 3.589 1.00 98.31 158 LEU A C 1
ATOM 1270 O O . LEU A 1 158 ? 15.164 -4.699 2.605 1.00 98.31 158 LEU A O 1
ATOM 1274 N N . ALA A 1 159 ? 14.621 -4.826 4.776 1.00 97.06 159 ALA A N 1
ATOM 1275 C CA . ALA A 1 159 ? 15.351 -6.072 5.025 1.00 97.06 159 ALA A CA 1
ATOM 1276 C C . ALA A 1 159 ? 14.897 -7.239 4.130 1.00 97.06 159 ALA A C 1
ATOM 1278 O O . ALA A 1 159 ? 15.730 -8.039 3.717 1.00 97.06 159 ALA A O 1
ATOM 1279 N N . ASP A 1 160 ? 13.601 -7.298 3.816 1.00 95.44 160 ASP A N 1
ATOM 1280 C CA . ASP A 1 160 ? 12.996 -8.338 2.975 1.00 95.44 160 ASP A CA 1
ATOM 1281 C C . ASP A 1 160 ? 12.870 -7.919 1.497 1.00 95.44 160 ASP A C 1
ATOM 1283 O O . ASP A 1 160 ? 12.171 -8.571 0.726 1.00 95.44 160 ASP A O 1
ATOM 1287 N N . LEU A 1 161 ? 13.479 -6.796 1.095 1.00 97.75 161 LEU A N 1
ATOM 1288 C CA . LEU A 1 161 ? 13.433 -6.342 -0.292 1.00 97.75 161 LEU A CA 1
ATOM 1289 C C . LEU A 1 161 ? 14.394 -7.181 -1.144 1.00 97.75 161 LEU A C 1
ATOM 1291 O O . LEU A 1 161 ? 15.612 -7.052 -1.026 1.00 97.75 161 LEU A O 1
ATOM 1295 N N . ASP A 1 162 ? 13.834 -7.960 -2.066 1.00 98.00 162 ASP A N 1
ATOM 1296 C CA . ASP A 1 162 ? 14.553 -8.657 -3.131 1.00 98.00 162 ASP A CA 1
ATOM 1297 C C . ASP A 1 162 ? 13.941 -8.309 -4.494 1.00 98.00 162 ASP A C 1
ATOM 1299 O O . ASP A 1 162 ? 12.885 -8.802 -4.887 1.00 98.00 162 ASP A O 1
ATOM 1303 N N . PHE A 1 163 ? 14.627 -7.453 -5.252 1.00 97.88 163 PHE A N 1
ATOM 1304 C CA . PHE A 1 163 ? 14.150 -7.023 -6.568 1.00 97.88 163 PHE A CA 1
ATOM 1305 C C . PHE A 1 163 ? 14.105 -8.149 -7.606 1.00 97.88 163 PHE A C 1
ATOM 1307 O O . PHE A 1 163 ? 13.390 -8.041 -8.600 1.00 97.88 163 PHE A O 1
ATOM 1314 N N . SER A 1 164 ? 14.864 -9.228 -7.390 1.00 97.88 164 SER A N 1
ATOM 1315 C CA . SER A 1 164 ? 14.835 -10.394 -8.270 1.00 97.88 164 SER A CA 1
ATOM 1316 C C . SER A 1 164 ? 13.612 -11.285 -8.038 1.00 97.88 164 SER A C 1
ATOM 1318 O O . SER A 1 164 ? 13.258 -12.055 -8.932 1.00 97.88 164 SER A O 1
ATOM 1320 N N . ASP A 1 165 ? 12.928 -11.122 -6.899 1.00 98.38 165 ASP A N 1
ATOM 1321 C CA . ASP A 1 165 ? 11.681 -11.808 -6.564 1.00 98.38 165 ASP A CA 1
ATOM 1322 C C . ASP A 1 165 ? 10.601 -10.814 -6.074 1.00 98.38 165 ASP A C 1
ATOM 1324 O O . ASP A 1 165 ? 10.381 -10.615 -4.870 1.00 98.38 165 ASP A O 1
ATOM 1328 N N . PRO A 1 166 ? 9.888 -10.164 -7.016 1.00 98.31 166 PRO A N 1
ATOM 1329 C CA . PRO A 1 166 ? 8.818 -9.224 -6.692 1.00 98.31 166 PRO A CA 1
ATOM 1330 C C . PRO A 1 166 ? 7.659 -9.856 -5.919 1.00 98.31 166 PRO A C 1
ATOM 1332 O O . PRO A 1 166 ? 6.986 -9.157 -5.160 1.00 98.31 166 PRO A O 1
ATOM 1335 N N . ILE A 1 167 ? 7.408 -11.156 -6.117 1.00 98.62 167 ILE A N 1
ATOM 1336 C CA . ILE A 1 167 ? 6.323 -11.872 -5.443 1.00 98.62 167 ILE A CA 1
ATOM 1337 C C . ILE A 1 167 ? 6.677 -12.053 -3.972 1.00 98.62 167 ILE A C 1
ATOM 1339 O O . ILE A 1 167 ? 5.881 -11.658 -3.122 1.00 98.62 167 ILE A O 1
ATOM 1343 N N . GLU A 1 168 ? 7.866 -12.570 -3.652 1.00 98.50 168 GLU A N 1
ATOM 1344 C CA . GLU A 1 168 ? 8.269 -12.750 -2.253 1.00 98.50 168 GLU A CA 1
ATOM 1345 C C . GLU A 1 168 ? 8.449 -11.416 -1.522 1.00 98.50 168 GLU A C 1
ATOM 1347 O O . GLU A 1 168 ? 8.008 -11.291 -0.378 1.00 98.50 168 GLU A O 1
ATOM 1352 N N . THR A 1 169 ? 8.975 -10.382 -2.188 1.00 98.75 169 THR A N 1
ATOM 1353 C CA . THR A 1 169 ? 9.039 -9.027 -1.609 1.00 98.75 169 THR A CA 1
ATOM 1354 C C . THR A 1 169 ? 7.645 -8.514 -1.235 1.00 98.75 169 THR A C 1
ATOM 1356 O O . THR A 1 169 ? 7.408 -8.076 -0.105 1.00 98.75 169 THR A O 1
ATOM 1359 N N . ALA A 1 170 ? 6.688 -8.598 -2.163 1.00 98.81 170 ALA A N 1
ATOM 1360 C CA . ALA A 1 170 ? 5.316 -8.170 -1.914 1.00 98.81 170 ALA A CA 1
ATOM 1361 C C . ALA A 1 170 ? 4.634 -9.040 -0.842 1.00 98.81 170 ALA A C 1
ATOM 1363 O O . ALA A 1 170 ? 3.930 -8.520 0.024 1.00 98.81 170 ALA A O 1
ATOM 1364 N N . MET A 1 171 ? 4.878 -10.352 -0.833 1.00 98.81 171 MET A N 1
ATOM 1365 C CA . MET A 1 171 ? 4.364 -11.254 0.200 1.00 98.81 171 MET A CA 1
ATOM 1366 C C . MET A 1 171 ? 4.924 -10.924 1.584 1.00 98.81 171 MET A C 1
ATOM 1368 O O . MET A 1 171 ? 4.178 -10.974 2.563 1.00 98.81 171 MET A O 1
ATOM 1372 N N . ALA A 1 172 ? 6.202 -10.559 1.699 1.00 98.75 172 ALA A N 1
ATOM 1373 C CA . ALA A 1 172 ? 6.793 -10.129 2.963 1.00 98.75 172 ALA A CA 1
ATOM 1374 C C . ALA A 1 172 ? 6.112 -8.858 3.494 1.00 98.75 172 ALA A C 1
ATOM 1376 O O . ALA A 1 172 ? 5.702 -8.816 4.657 1.00 98.75 172 ALA A O 1
ATOM 1377 N N . TRP A 1 173 ? 5.906 -7.856 2.632 1.00 98.81 173 TRP A N 1
ATOM 1378 C CA . TRP A 1 173 ? 5.199 -6.621 2.994 1.00 98.81 173 TRP A CA 1
ATOM 1379 C C . TRP A 1 173 ? 3.739 -6.886 3.381 1.00 98.81 173 TRP A C 1
ATOM 1381 O O . TRP A 1 173 ? 3.267 -6.360 4.389 1.00 98.81 173 TRP A O 1
ATOM 1391 N N . SER A 1 174 ? 3.054 -7.759 2.639 1.00 98.81 174 SER A N 1
ATOM 1392 C CA . SER A 1 174 ? 1.675 -8.172 2.911 1.00 98.81 174 SER A CA 1
ATOM 1393 C C . SER A 1 174 ? 1.539 -8.883 4.256 1.00 98.81 174 SER A C 1
ATOM 1395 O O . SER A 1 174 ? 0.732 -8.481 5.090 1.00 98.81 174 SER A O 1
ATOM 1397 N N . ARG A 1 175 ? 2.386 -9.885 4.530 1.00 98.81 175 ARG A N 1
ATOM 1398 C CA . ARG A 1 175 ? 2.413 -10.613 5.811 1.00 98.81 175 ARG A CA 1
ATOM 1399 C C . ARG A 1 175 ? 2.743 -9.693 6.983 1.00 98.81 175 ARG A C 1
ATOM 1401 O O . ARG A 1 175 ? 2.207 -9.873 8.073 1.00 98.81 175 ARG A O 1
ATOM 1408 N N . GLU A 1 176 ? 3.639 -8.728 6.791 1.00 98.62 176 GLU A N 1
ATOM 1409 C CA . GLU A 1 176 ? 3.948 -7.723 7.809 1.00 98.62 176 GLU A CA 1
ATOM 1410 C C . GLU A 1 176 ? 2.735 -6.830 8.100 1.00 98.62 176 GLU A C 1
ATOM 1412 O O . GLU A 1 176 ? 2.441 -6.566 9.265 1.00 98.62 176 GLU A O 1
ATOM 1417 N N . CYS A 1 177 ? 2.017 -6.395 7.063 1.00 98.75 177 CYS A N 1
ATOM 1418 C CA . CYS A 1 177 ? 0.853 -5.532 7.212 1.00 98.75 177 CYS A CA 1
ATOM 1419 C C . CYS A 1 177 ? -0.368 -6.270 7.787 1.00 98.75 177 CYS A C 1
ATOM 1421 O O . CYS A 1 177 ? -1.010 -5.764 8.704 1.00 98.75 177 CYS A O 1
ATOM 1423 N N . ASN A 1 178 ? -0.644 -7.492 7.328 1.00 98.88 178 ASN A N 1
ATOM 1424 C CA . ASN A 1 178 ? -1.749 -8.326 7.807 1.00 98.88 178 ASN A CA 1
ATOM 1425 C C . ASN A 1 178 ? -1.640 -8.647 9.311 1.00 98.88 178 ASN A C 1
ATOM 1427 O O . ASN A 1 178 ? -2.651 -8.655 10.002 1.00 98.88 178 ASN A O 1
ATOM 1431 N N . LYS A 1 179 ? -0.436 -8.784 9.890 1.00 98.69 179 LYS A N 1
ATOM 1432 C CA . LYS A 1 179 ? -0.281 -8.928 11.358 1.00 98.69 179 LYS A CA 1
ATOM 1433 C C . LYS A 1 179 ? -0.938 -7.790 12.149 1.00 98.69 179 LYS A C 1
ATOM 1435 O O . LYS A 1 179 ? -1.451 -8.012 13.245 1.00 98.69 179 LYS A O 1
ATOM 1440 N N . LEU A 1 180 ? -0.965 -6.585 11.579 1.00 98.69 180 LEU A N 1
ATOM 1441 C CA . LEU A 1 180 ? -1.582 -5.408 12.192 1.00 98.69 180 LEU A CA 1
ATOM 1442 C C . LEU A 1 180 ? -3.109 -5.535 12.260 1.00 98.69 180 LEU A C 1
ATOM 1444 O O . LEU A 1 180 ? -3.737 -4.837 13.055 1.00 98.69 180 LEU A O 1
ATOM 1448 N N . VAL A 1 181 ? -3.711 -6.443 11.484 1.00 98.81 181 VAL A N 1
ATOM 1449 C CA . VAL A 1 181 ? -5.135 -6.764 11.583 1.00 98.81 181 VAL A CA 1
ATOM 1450 C C . VAL A 1 181 ? -5.452 -7.334 12.962 1.00 98.81 181 VAL A C 1
ATOM 1452 O O . VAL A 1 181 ? -6.309 -6.796 13.658 1.00 98.81 181 VAL A O 1
ATOM 1455 N N . CYS A 1 182 ? -4.713 -8.345 13.413 1.00 98.56 182 CYS A N 1
ATOM 1456 C CA . CYS A 1 182 ? -4.910 -8.940 14.734 1.00 98.56 182 CYS A CA 1
ATOM 1457 C C . CYS A 1 182 ? -4.599 -7.950 15.866 1.00 98.56 182 CYS A C 1
ATOM 1459 O O . CYS A 1 182 ? -5.280 -7.949 16.886 1.00 98.56 182 CYS A O 1
ATOM 1461 N N . GLU A 1 183 ? -3.584 -7.097 15.697 1.00 97.81 183 GLU A N 1
ATOM 1462 C CA . GLU A 1 183 ? -3.129 -6.190 16.759 1.00 97.81 183 GLU A CA 1
ATOM 1463 C C . GLU A 1 183 ? -3.974 -4.913 16.889 1.00 97.81 183 GLU A C 1
ATOM 1465 O O . GLU A 1 183 ? -4.236 -4.456 18.004 1.00 97.81 183 GLU A O 1
ATOM 1470 N N . TYR A 1 184 ? -4.399 -4.323 15.768 1.00 98.19 184 TYR A N 1
ATOM 1471 C CA . TYR A 1 184 ? -5.007 -2.988 15.739 1.00 98.19 184 TYR A CA 1
ATOM 1472 C C . TYR A 1 184 ? -6.410 -2.962 15.137 1.00 98.19 184 TYR A C 1
ATOM 1474 O O . TYR A 1 184 ? -7.231 -2.149 15.564 1.00 98.19 184 TYR A O 1
ATOM 1482 N N . VAL A 1 185 ? -6.708 -3.819 14.157 1.00 98.38 185 VAL A N 1
ATOM 1483 C CA . VAL A 1 185 ? -8.020 -3.808 13.494 1.00 98.38 185 VAL A CA 1
ATOM 1484 C C . VAL A 1 185 ? -9.046 -4.592 14.312 1.00 98.38 185 VAL A C 1
ATOM 1486 O O . VAL A 1 185 ? -10.114 -4.061 14.621 1.00 98.38 185 VAL A O 1
ATOM 1489 N N . PHE A 1 186 ? -8.707 -5.825 14.697 1.00 98.19 186 PHE A N 1
ATOM 1490 C CA . PHE A 1 186 ? -9.576 -6.787 15.373 1.00 98.19 186 PHE A CA 1
ATOM 1491 C C . PHE A 1 186 ? -8.974 -7.358 16.672 1.00 98.19 186 PHE A C 1
ATOM 1493 O O . PHE A 1 186 ? -9.069 -8.565 16.870 1.00 98.19 186 PHE A O 1
ATOM 1500 N N . PRO A 1 187 ? -8.431 -6.559 17.611 1.00 96.50 187 PRO A N 1
ATOM 1501 C CA . PRO A 1 187 ? -7.820 -7.097 18.837 1.00 96.50 187 PRO A CA 1
ATOM 1502 C C . PRO A 1 187 ? -8.783 -7.924 19.709 1.00 96.50 187 PRO A C 1
ATOM 1504 O O . PRO A 1 187 ? -8.358 -8.818 20.435 1.00 96.50 187 PRO A O 1
ATOM 1507 N N . GLU A 1 188 ? -10.087 -7.650 19.619 1.00 97.19 188 GLU A N 1
ATOM 1508 C CA . GLU A 1 188 ? -11.166 -8.397 20.292 1.00 97.19 188 GLU A CA 1
ATOM 1509 C C . GLU A 1 188 ? -12.002 -9.242 19.306 1.00 97.19 188 GLU A C 1
ATOM 1511 O O . GLU A 1 188 ? -13.055 -9.784 19.644 1.00 97.19 188 GLU A O 1
ATOM 1516 N N . GLY A 1 189 ? -11.532 -9.338 18.064 1.00 97.56 189 GLY A N 1
ATOM 1517 C CA . GLY A 1 189 ? -12.141 -10.061 16.960 1.00 97.56 189 GLY A CA 1
ATOM 1518 C C . GLY A 1 189 ? -13.177 -9.284 16.136 1.00 97.56 189 GLY A C 1
ATOM 1519 O O . GLY A 1 189 ? -13.767 -8.302 16.598 1.00 97.56 189 GLY A O 1
ATOM 1520 N N . PRO A 1 190 ? -13.462 -9.742 14.900 1.00 97.62 190 PRO A N 1
ATOM 1521 C CA . PRO A 1 190 ? -14.312 -9.018 13.949 1.00 97.62 190 PRO A CA 1
ATOM 1522 C C . PRO A 1 190 ? -15.755 -8.799 14.403 1.00 97.62 190 PRO A C 1
ATOM 1524 O O . PRO A 1 190 ? -16.407 -7.843 13.995 1.00 97.62 190 PRO A O 1
ATOM 1527 N N . LYS A 1 191 ? -16.287 -9.685 15.252 1.00 97.94 191 LYS A N 1
ATOM 1528 C CA . LYS A 1 191 ? -17.651 -9.540 15.780 1.00 97.94 191 LYS A CA 1
ATOM 1529 C C . LYS A 1 191 ? -17.749 -8.443 16.834 1.00 97.94 191 LYS A C 1
ATOM 1531 O O . LYS A 1 191 ? -18.805 -7.829 16.943 1.00 97.94 191 LYS A O 1
ATOM 1536 N N . ALA A 1 192 ? -16.682 -8.210 17.599 1.00 97.75 192 ALA A N 1
ATOM 1537 C CA . ALA A 1 192 ? -16.690 -7.228 18.674 1.00 97.75 192 ALA A CA 1
ATOM 1538 C C . ALA A 1 192 ? -16.822 -5.805 18.123 1.00 97.75 192 ALA A C 1
ATOM 1540 O O . ALA A 1 192 ? -17.560 -5.005 18.690 1.00 97.75 192 ALA A O 1
ATOM 1541 N N . ILE A 1 193 ? -16.175 -5.508 16.992 1.00 97.50 193 ILE A N 1
ATOM 1542 C CA . ILE A 1 193 ? -16.112 -4.154 16.422 1.00 97.50 193 ILE A CA 1
ATOM 1543 C C . ILE A 1 193 ? -17.417 -3.686 15.744 1.00 97.50 193 ILE A C 1
ATOM 1545 O O . ILE A 1 193 ? -17.601 -2.491 15.516 1.00 97.50 193 ILE A O 1
ATOM 1549 N N . VAL A 1 194 ? -18.352 -4.594 15.438 1.00 98.31 194 VAL A N 1
ATOM 1550 C CA . VAL A 1 194 ? -19.600 -4.259 14.729 1.00 98.31 194 VAL A CA 1
ATOM 1551 C C . VAL A 1 194 ? -20.417 -3.226 15.515 1.00 98.31 194 VAL A C 1
ATOM 1553 O O . VAL A 1 194 ? -20.783 -3.435 16.669 1.00 98.31 194 VAL A O 1
ATOM 1556 N N . GLY A 1 195 ? -20.746 -2.109 14.866 1.00 98.06 195 GLY A N 1
ATOM 1557 C CA . GLY A 1 195 ? -21.565 -1.025 15.410 1.00 98.06 195 GLY A CA 1
ATOM 1558 C C . GLY A 1 195 ? -20.852 -0.102 16.405 1.00 98.06 195 GLY A C 1
ATOM 1559 O O . GLY A 1 195 ? -21.478 0.850 16.876 1.00 98.06 195 GLY A O 1
ATOM 1560 N N . GLN A 1 196 ? -19.575 -0.348 16.718 1.00 98.19 196 GLN A N 1
ATOM 1561 C CA . GLN A 1 196 ? -18.812 0.476 17.657 1.00 98.19 196 GLN A CA 1
ATOM 1562 C C . GLN A 1 196 ? -18.507 1.874 17.103 1.00 98.19 196 GLN A C 1
ATOM 1564 O O . GLN A 1 196 ? -18.381 2.066 15.897 1.00 98.19 196 GLN A O 1
ATOM 1569 N N . GLU A 1 197 ? -18.347 2.848 18.001 1.00 98.31 197 GLU A N 1
ATOM 1570 C CA . GLU A 1 197 ? -17.834 4.184 17.682 1.00 98.31 197 GLU A CA 1
ATOM 1571 C C . GLU A 1 197 ? -16.301 4.178 17.672 1.00 98.31 197 GLU A C 1
ATOM 1573 O O . GLU A 1 197 ? -15.669 3.994 18.711 1.00 98.31 197 GLU A O 1
ATOM 1578 N N . LEU A 1 198 ? -15.704 4.409 16.501 1.00 98.56 198 LEU A N 1
ATOM 1579 C CA . LEU A 1 198 ? -14.263 4.257 16.292 1.00 98.56 198 LEU A CA 1
ATOM 1580 C C . LEU A 1 198 ? -13.480 5.572 16.351 1.00 98.56 198 LEU A C 1
ATOM 1582 O O . LEU A 1 198 ? -12.251 5.553 16.380 1.00 98.56 198 LEU A O 1
ATOM 1586 N N . SER A 1 199 ? -14.147 6.727 16.416 1.00 98.31 199 SER A N 1
ATOM 1587 C CA . SER A 1 199 ? -13.445 8.015 16.473 1.00 98.31 199 SER A CA 1
ATOM 1588 C C . SER A 1 199 ? -12.820 8.316 17.848 1.00 98.31 199 SER A C 1
ATOM 1590 O O . SER A 1 199 ? -12.102 9.306 17.971 1.00 98.31 199 SER A O 1
ATOM 1592 N N . GLY A 1 200 ? -13.073 7.497 18.874 1.00 98.00 200 GLY A N 1
ATOM 1593 C CA . GLY A 1 200 ? -12.519 7.634 20.227 1.00 98.00 200 GLY A CA 1
ATOM 1594 C C . GLY A 1 200 ? -11.224 6.841 20.436 1.00 98.00 200 GLY A C 1
ATOM 1595 O O . GLY A 1 200 ? -10.254 7.007 19.702 1.00 98.00 200 GLY A O 1
ATOM 1596 N N . GLU A 1 201 ? -11.230 5.954 21.434 1.00 97.38 201 GLU A N 1
ATOM 1597 C CA . GLU A 1 201 ? -10.068 5.149 21.845 1.00 97.38 201 GLU A CA 1
ATOM 1598 C C . GLU A 1 201 ? -9.480 4.303 20.703 1.00 97.38 201 GLU A C 1
ATOM 1600 O O . GLU A 1 201 ? -8.263 4.155 20.598 1.00 97.38 201 GLU A O 1
ATOM 1605 N N . TYR A 1 202 ? -10.331 3.781 19.814 1.00 98.25 202 TYR A N 1
ATOM 1606 C CA . TYR A 1 202 ? -9.881 3.028 18.644 1.00 98.25 202 TYR A CA 1
ATOM 1607 C C . TYR A 1 202 ? -8.954 3.867 17.752 1.00 98.25 202 TYR A C 1
ATOM 1609 O O . TYR A 1 202 ? -7.839 3.450 17.446 1.00 98.25 202 TYR A O 1
ATOM 1617 N N . TYR A 1 203 ? -9.377 5.085 17.398 1.00 98.50 203 TYR A N 1
ATOM 1618 C CA . TYR A 1 203 ? -8.567 6.037 16.638 1.00 98.50 203 TYR A CA 1
ATOM 1619 C C . TYR A 1 203 ? -7.240 6.363 17.334 1.00 98.50 203 TYR A C 1
ATOM 1621 O O . TYR A 1 203 ? -6.205 6.392 16.673 1.00 98.50 203 TYR A O 1
ATOM 1629 N N . GLU A 1 204 ? -7.243 6.583 18.652 1.00 98.25 204 GLU A N 1
ATOM 1630 C CA . GLU A 1 204 ? -6.022 6.922 19.400 1.00 98.25 204 GLU A CA 1
ATOM 1631 C C . GLU A 1 204 ? -4.963 5.813 19.327 1.00 98.25 204 GLU A C 1
ATOM 1633 O O . GLU A 1 204 ? -3.766 6.105 19.276 1.00 98.25 204 GLU A O 1
ATOM 1638 N N . LYS A 1 205 ? -5.397 4.549 19.264 1.00 97.56 205 LYS A N 1
ATOM 1639 C CA . LYS A 1 205 ? -4.514 3.388 19.083 1.00 97.56 205 LYS A CA 1
ATOM 1640 C C . LYS A 1 205 ? -4.098 3.194 17.623 1.00 97.56 205 LYS A C 1
ATOM 1642 O O . LYS A 1 205 ? -2.933 2.906 17.357 1.00 97.56 205 LYS A O 1
ATOM 1647 N N . ALA A 1 206 ? -5.031 3.346 16.684 1.00 97.94 206 ALA A N 1
ATOM 1648 C CA . ALA A 1 206 ? -4.808 3.045 15.272 1.00 97.94 206 ALA A CA 1
ATOM 1649 C C . ALA A 1 206 ? -4.002 4.128 14.533 1.00 97.94 206 ALA A C 1
ATOM 1651 O O . ALA A 1 206 ? -3.159 3.800 13.701 1.00 97.94 206 ALA A O 1
ATOM 1652 N N . ALA A 1 207 ? -4.213 5.414 14.833 1.00 98.38 207 ALA A N 1
ATOM 1653 C CA . ALA A 1 207 ? -3.648 6.509 14.040 1.00 98.38 207 ALA A CA 1
ATOM 1654 C C . ALA A 1 207 ? -2.104 6.567 14.021 1.00 98.38 207 ALA A C 1
ATOM 1656 O O . ALA A 1 207 ? -1.543 6.730 12.935 1.00 98.38 207 ALA A O 1
ATOM 1657 N N . PRO A 1 208 ? -1.380 6.372 15.146 1.00 98.25 208 PRO A N 1
ATOM 1658 C CA . PRO A 1 208 ? 0.085 6.330 15.117 1.00 98.25 208 PRO A CA 1
ATOM 1659 C C . PRO A 1 208 ? 0.639 5.153 14.302 1.00 98.25 208 PRO A C 1
ATOM 1661 O O . PRO A 1 208 ? 1.692 5.270 13.674 1.00 98.25 208 PRO A O 1
ATOM 1664 N N . MET A 1 209 ? -0.067 4.017 14.307 1.00 97.94 209 MET A N 1
ATOM 1665 C CA . MET A 1 209 ? 0.296 2.859 13.495 1.00 97.94 209 MET A CA 1
ATOM 1666 C C . MET A 1 209 ? 0.035 3.137 12.010 1.00 97.94 209 MET A C 1
ATOM 1668 O O . MET A 1 209 ? 0.923 2.899 11.194 1.00 97.94 209 MET A O 1
ATOM 1672 N N . LEU A 1 210 ? -1.118 3.722 11.665 1.00 98.50 210 LEU A N 1
ATOM 1673 C CA . LEU A 1 210 ? -1.425 4.136 10.294 1.00 98.50 210 LEU A CA 1
ATOM 1674 C C . LEU A 1 210 ? -0.354 5.094 9.758 1.00 98.50 210 LEU A C 1
ATOM 1676 O O . LEU A 1 210 ? 0.149 4.895 8.656 1.00 98.50 210 LEU A O 1
ATOM 1680 N N . GLU A 1 211 ? 0.061 6.092 10.544 1.00 98.56 211 GLU A N 1
ATOM 1681 C CA . GLU A 1 211 ? 1.136 7.008 10.147 1.00 98.56 211 GLU A CA 1
ATOM 1682 C C . GLU A 1 211 ? 2.444 6.263 9.842 1.00 98.56 211 GLU A C 1
ATOM 1684 O O . GLU A 1 211 ? 3.106 6.543 8.838 1.00 98.56 211 GLU A O 1
ATOM 1689 N N . LYS A 1 212 ? 2.798 5.279 10.676 1.00 98.62 212 LYS A N 1
ATOM 1690 C CA . LYS A 1 212 ? 3.975 4.438 10.453 1.00 98.62 212 LYS A CA 1
ATOM 1691 C C . LYS A 1 212 ? 3.861 3.634 9.158 1.00 98.62 212 LYS A C 1
ATOM 1693 O O . LYS A 1 212 ? 4.846 3.541 8.429 1.00 98.62 212 LYS A O 1
ATOM 1698 N N . GLN A 1 213 ? 2.685 3.090 8.851 1.00 98.75 213 GLN A N 1
ATOM 1699 C CA . GLN A 1 213 ? 2.449 2.357 7.608 1.00 98.75 213 GLN A CA 1
ATOM 1700 C C . GLN A 1 213 ? 2.557 3.258 6.376 1.00 98.75 213 GLN A C 1
ATOM 1702 O O . GLN A 1 213 ? 3.209 2.866 5.413 1.00 98.75 213 GLN A O 1
ATOM 1707 N N . VAL A 1 214 ? 2.032 4.486 6.424 1.00 98.69 214 VAL A N 1
ATOM 1708 C CA . VAL A 1 214 ? 2.192 5.464 5.332 1.00 98.69 214 VAL A CA 1
ATOM 1709 C C . VAL A 1 214 ? 3.666 5.835 5.133 1.00 98.69 214 VAL A C 1
ATOM 1711 O O . VAL A 1 214 ? 4.154 5.862 4.002 1.00 98.69 214 VAL A O 1
ATOM 1714 N N . ALA A 1 215 ? 4.410 6.058 6.222 1.00 98.75 215 ALA A N 1
ATOM 1715 C CA . ALA A 1 215 ? 5.849 6.323 6.164 1.00 98.75 215 ALA A CA 1
ATOM 1716 C C . ALA A 1 215 ? 6.625 5.151 5.541 1.00 98.75 215 ALA A C 1
ATOM 1718 O O . ALA A 1 215 ? 7.472 5.346 4.667 1.00 98.75 215 ALA A O 1
ATOM 1719 N N . ARG A 1 216 ? 6.307 3.926 5.971 1.00 98.75 216 ARG A N 1
ATOM 1720 C CA . ARG A 1 216 ? 6.922 2.690 5.485 1.00 98.75 216 ARG A CA 1
ATOM 1721 C C . ARG A 1 216 ? 6.612 2.438 4.010 1.00 98.75 216 ARG A C 1
ATOM 1723 O O . ARG A 1 216 ? 7.537 2.138 3.258 1.00 98.75 216 ARG A O 1
ATOM 1730 N N . ALA A 1 217 ? 5.359 2.624 3.593 1.00 98.75 217 ALA A N 1
ATOM 1731 C CA . ALA A 1 217 ? 4.933 2.503 2.202 1.00 98.75 217 ALA A CA 1
ATOM 1732 C C . ALA A 1 217 ? 5.703 3.476 1.304 1.00 98.75 217 ALA A C 1
ATOM 1734 O O . ALA A 1 217 ? 6.268 3.062 0.297 1.00 98.75 217 ALA A O 1
ATOM 1735 N N . GLY A 1 218 ? 5.804 4.750 1.701 1.00 98.50 218 GLY A N 1
ATOM 1736 C CA . GLY A 1 218 ? 6.569 5.753 0.956 1.00 98.50 218 GLY A CA 1
ATOM 1737 C C . GLY A 1 218 ? 8.061 5.418 0.852 1.00 98.50 218 GLY A C 1
ATOM 1738 O O . GLY A 1 218 ? 8.651 5.567 -0.216 1.00 98.50 218 GLY A O 1
ATOM 1739 N N . TYR A 1 219 ? 8.666 4.917 1.935 1.00 98.75 219 TYR A N 1
ATOM 1740 C CA . TYR A 1 219 ? 10.081 4.535 1.951 1.00 98.75 219 TYR A CA 1
ATOM 1741 C C . TYR A 1 219 ? 10.375 3.320 1.057 1.00 98.75 219 TYR A C 1
ATOM 1743 O O . TYR A 1 219 ? 11.312 3.349 0.260 1.00 98.75 219 TYR A O 1
ATOM 1751 N N . ARG A 1 220 ? 9.540 2.275 1.137 1.00 98.75 220 ARG A N 1
ATOM 1752 C CA . ARG A 1 220 ? 9.627 1.087 0.269 1.00 98.75 220 ARG A CA 1
ATOM 1753 C C . ARG A 1 220 ? 9.348 1.422 -1.189 1.00 98.75 220 ARG A C 1
ATOM 1755 O O . ARG A 1 220 ? 10.058 0.937 -2.061 1.00 98.75 220 ARG A O 1
ATOM 1762 N N . MET A 1 221 ? 8.367 2.285 -1.453 1.00 98.62 221 MET A N 1
ATOM 1763 C CA . MET A 1 221 ? 8.045 2.750 -2.801 1.00 98.62 221 MET A CA 1
ATOM 1764 C C . MET A 1 221 ? 9.235 3.455 -3.448 1.00 98.62 221 MET A C 1
ATOM 1766 O O . MET A 1 221 ? 9.552 3.158 -4.594 1.00 98.62 221 MET A O 1
ATOM 1770 N N . ALA A 1 222 ? 9.910 4.350 -2.720 1.00 98.50 222 ALA A N 1
ATOM 1771 C CA . ALA A 1 222 ? 11.107 5.017 -3.225 1.00 98.50 222 ALA A CA 1
ATOM 1772 C C . ALA A 1 222 ? 12.203 4.000 -3.585 1.00 98.50 222 ALA A C 1
ATOM 1774 O O . ALA A 1 222 ? 12.675 3.999 -4.717 1.00 98.50 222 ALA A O 1
ATOM 1775 N N . ALA A 1 223 ? 12.521 3.074 -2.672 1.00 98.69 223 ALA A N 1
ATOM 1776 C CA . ALA A 1 223 ? 13.525 2.039 -2.918 1.00 98.69 223 ALA A CA 1
ATOM 1777 C C . ALA A 1 223 ? 13.170 1.135 -4.115 1.00 98.69 223 ALA A C 1
ATOM 1779 O O . ALA A 1 223 ? 14.031 0.822 -4.934 1.00 98.69 22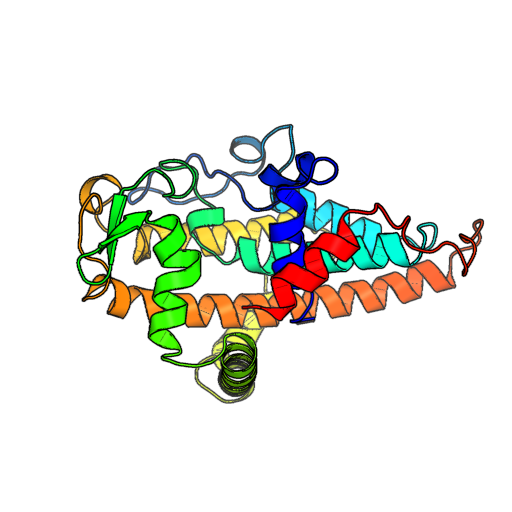3 ALA A O 1
ATOM 1780 N N . TRP A 1 224 ? 11.902 0.737 -4.246 1.00 98.75 224 TRP A N 1
ATOM 1781 C CA . TRP A 1 224 ? 11.439 -0.101 -5.354 1.00 98.75 224 TRP A CA 1
ATOM 1782 C C . TRP A 1 224 ? 11.510 0.628 -6.701 1.00 98.75 224 TRP A C 1
ATOM 1784 O O . TRP A 1 224 ? 11.950 0.054 -7.694 1.00 98.75 224 TRP A O 1
ATOM 1794 N N . LEU A 1 225 ? 11.121 1.906 -6.741 1.00 98.56 225 LEU A N 1
ATOM 1795 C CA . LEU A 1 225 ? 11.184 2.724 -7.954 1.00 98.56 225 LEU A CA 1
ATOM 1796 C C . LEU A 1 225 ? 12.625 3.023 -8.383 1.00 98.56 225 LEU A C 1
ATOM 1798 O O . LEU A 1 225 ? 12.897 2.993 -9.582 1.00 98.56 225 LEU A O 1
ATOM 1802 N N . ASP A 1 226 ? 13.542 3.259 -7.441 1.00 98.69 226 ASP A N 1
ATOM 1803 C CA . ASP A 1 226 ? 14.970 3.427 -7.746 1.00 98.69 226 ASP A CA 1
ATOM 1804 C C . ASP A 1 226 ? 15.522 2.175 -8.451 1.00 98.69 226 ASP A C 1
ATOM 1806 O O . ASP A 1 226 ? 16.162 2.273 -9.499 1.00 98.69 226 ASP A O 1
ATOM 1810 N N . LEU A 1 227 ? 15.179 0.983 -7.949 1.00 98.69 227 LEU A N 1
ATOM 1811 C CA . LEU A 1 227 ? 15.580 -0.293 -8.553 1.00 98.69 227 LEU A CA 1
ATOM 1812 C C . LEU A 1 227 ? 14.940 -0.523 -9.929 1.00 98.69 227 LEU A C 1
ATOM 1814 O O . LEU A 1 227 ? 15.615 -1.011 -10.837 1.00 98.69 227 LEU A O 1
ATOM 1818 N N . ILE A 1 228 ? 13.677 -0.118 -10.116 1.00 98.56 228 ILE A N 1
ATOM 1819 C CA . ILE A 1 228 ? 13.017 -0.143 -11.429 1.00 98.56 228 ILE A CA 1
ATOM 1820 C C . ILE A 1 228 ? 13.772 0.731 -12.430 1.00 98.56 228 ILE A C 1
ATOM 1822 O O . ILE A 1 228 ? 14.023 0.296 -13.552 1.00 98.56 228 ILE A O 1
ATOM 1826 N N . VAL A 1 229 ? 14.142 1.954 -12.047 1.00 98.06 229 VAL A N 1
ATOM 1827 C CA . VAL A 1 229 ? 14.862 2.876 -12.935 1.00 98.06 229 VAL A CA 1
ATOM 1828 C C . VAL A 1 229 ? 16.241 2.321 -13.291 1.00 98.06 229 VAL A C 1
ATOM 1830 O O . VAL A 1 229 ? 16.592 2.291 -14.473 1.00 98.06 229 VAL A O 1
ATOM 1833 N N . ASP A 1 230 ? 16.995 1.842 -12.301 1.00 98.44 230 ASP A N 1
ATOM 1834 C CA . ASP A 1 230 ? 18.328 1.271 -12.506 1.00 98.44 230 ASP A CA 1
ATOM 1835 C C . ASP A 1 230 ? 18.295 0.043 -13.424 1.00 98.44 230 ASP A C 1
ATOM 1837 O O . ASP A 1 230 ? 19.149 -0.116 -14.301 1.00 98.44 230 ASP A O 1
ATOM 1841 N N . GLU A 1 231 ? 17.319 -0.845 -13.238 1.00 98.44 231 GLU A N 1
ATOM 1842 C CA . GLU A 1 231 ? 17.175 -2.042 -14.062 1.00 98.44 231 GLU A CA 1
ATOM 1843 C C . GLU A 1 231 ? 16.659 -1.713 -15.467 1.00 98.44 231 GLU A C 1
ATOM 1845 O O . GLU A 1 231 ? 17.193 -2.230 -16.453 1.00 98.44 231 GLU A O 1
ATOM 1850 N N . PHE A 1 232 ? 15.692 -0.799 -15.593 1.00 97.62 232 PHE A N 1
ATOM 1851 C CA . PHE A 1 232 ? 15.208 -0.341 -16.893 1.00 97.62 232 PHE A CA 1
ATOM 1852 C C . PHE A 1 232 ? 16.349 0.235 -17.736 1.00 97.62 232 PHE A C 1
ATOM 1854 O O . PHE A 1 232 ? 16.483 -0.131 -18.900 1.00 97.62 232 PHE A O 1
ATOM 1861 N N . GLN A 1 233 ? 17.221 1.070 -17.162 1.00 97.75 233 GLN A N 1
ATOM 1862 C CA . GLN A 1 233 ? 18.366 1.634 -17.887 1.00 97.75 233 GLN A CA 1
ATOM 1863 C C . GLN A 1 233 ? 19.305 0.550 -18.439 1.00 97.75 233 GLN A C 1
ATOM 1865 O O . GLN A 1 233 ? 19.789 0.666 -19.568 1.00 97.75 233 GLN A O 1
ATOM 1870 N N . LYS A 1 234 ? 19.545 -0.530 -17.683 1.00 97.88 234 LYS A N 1
ATOM 1871 C CA . LYS A 1 234 ? 20.372 -1.664 -18.136 1.00 97.88 234 LYS A CA 1
ATOM 1872 C C . LYS A 1 234 ? 19.696 -2.443 -19.266 1.00 97.88 234 LYS A C 1
ATOM 1874 O O . LYS A 1 234 ? 20.341 -2.764 -20.272 1.00 97.88 234 LYS A O 1
ATOM 1879 N N . ARG A 1 235 ? 18.402 -2.745 -19.117 1.00 96.81 235 ARG A N 1
ATOM 1880 C CA . ARG A 1 235 ? 17.612 -3.456 -20.135 1.00 96.81 235 ARG A CA 1
ATOM 1881 C C . ARG A 1 235 ? 17.493 -2.631 -21.412 1.00 96.81 235 ARG A C 1
ATOM 1883 O O . ARG A 1 235 ? 17.705 -3.157 -22.499 1.00 96.81 235 ARG A O 1
ATOM 1890 N N . ASP A 1 236 ? 17.252 -1.332 -21.288 1.00 95.62 236 ASP A N 1
ATOM 1891 C CA . ASP A 1 236 ? 17.131 -0.413 -22.416 1.00 95.62 236 ASP A CA 1
ATOM 1892 C C . ASP A 1 236 ? 18.448 -0.252 -23.188 1.00 95.62 236 ASP A C 1
ATOM 1894 O O . ASP A 1 236 ? 18.453 -0.320 -24.420 1.00 95.62 236 ASP A O 1
ATOM 1898 N N . ALA A 1 237 ? 19.578 -0.129 -22.483 1.00 96.75 237 ALA A N 1
ATOM 1899 C CA . ALA A 1 237 ? 20.902 -0.025 -23.100 1.00 96.75 237 ALA A CA 1
ATOM 1900 C C . ALA A 1 237 ? 21.309 -1.287 -23.882 1.00 96.75 237 ALA A C 1
ATOM 1902 O O . ALA A 1 237 ? 22.075 -1.203 -24.843 1.00 96.75 237 ALA A O 1
ATOM 1903 N N . SER A 1 238 ? 20.803 -2.457 -23.482 1.00 95.81 238 SER A N 1
ATOM 1904 C CA . SER A 1 238 ? 21.055 -3.739 -24.155 1.00 95.81 238 SER A CA 1
ATOM 1905 C C . SER A 1 238 ? 19.966 -4.130 -25.163 1.00 95.81 238 SER A C 1
ATOM 1907 O O . SER A 1 238 ? 20.115 -5.124 -25.881 1.00 95.81 238 SER A O 1
ATOM 1909 N N . TYR A 1 239 ? 18.889 -3.347 -25.270 1.00 95.50 239 TYR A N 1
ATOM 1910 C CA . TYR A 1 239 ? 17.755 -3.664 -26.126 1.00 95.50 239 TYR A CA 1
ATOM 1911 C C . TYR A 1 239 ? 18.068 -3.438 -27.609 1.00 95.50 239 TYR A C 1
ATOM 1913 O O . TYR A 1 239 ? 18.308 -2.318 -28.063 1.00 95.50 239 TYR A O 1
ATOM 1921 N N . THR A 1 240 ? 18.002 -4.520 -28.386 1.00 94.38 240 THR A N 1
ATOM 1922 C CA . THR A 1 240 ? 18.242 -4.532 -29.843 1.00 94.38 240 THR A CA 1
ATOM 1923 C C . THR A 1 240 ? 16.971 -4.765 -30.665 1.00 94.38 240 THR A C 1
ATOM 1925 O O . THR A 1 240 ? 17.028 -4.832 -31.893 1.00 94.38 240 THR A O 1
ATOM 1928 N N . GLY A 1 241 ? 15.820 -4.907 -29.999 1.00 92.25 241 GLY A N 1
ATOM 1929 C CA . GLY A 1 241 ? 14.534 -5.145 -30.645 1.00 92.25 241 GLY A CA 1
ATOM 1930 C C . GLY A 1 241 ? 13.931 -3.892 -31.285 1.00 92.25 241 GLY A C 1
ATOM 1931 O O . GLY A 1 241 ? 14.476 -2.787 -31.226 1.00 92.25 241 GLY A O 1
ATOM 1932 N N . LYS A 1 242 ? 12.769 -4.070 -31.920 1.00 88.81 242 LYS A N 1
ATOM 1933 C CA . LYS A 1 242 ? 12.030 -2.957 -32.518 1.00 88.81 242 LYS A CA 1
ATOM 1934 C C . LYS A 1 242 ? 11.438 -2.089 -31.410 1.00 88.81 242 LYS A C 1
ATOM 1936 O O . LYS A 1 242 ? 10.571 -2.540 -30.671 1.00 88.81 242 LYS A O 1
ATOM 1941 N N . ARG A 1 243 ? 11.862 -0.830 -31.356 1.00 85.31 243 ARG A N 1
ATOM 1942 C CA . ARG A 1 243 ? 11.284 0.160 -30.448 1.00 85.31 243 ARG A CA 1
ATOM 1943 C C . ARG A 1 243 ? 9.895 0.598 -30.938 1.00 85.31 243 ARG A C 1
ATOM 1945 O O . ARG A 1 243 ? 9.680 0.685 -32.155 1.00 85.31 243 ARG A O 1
ATOM 1952 N N . PRO A 1 244 ? 8.955 0.859 -30.021 1.00 82.44 244 PRO A N 1
ATOM 1953 C CA . PRO A 1 244 ? 7.693 1.502 -30.356 1.00 82.44 244 PRO A CA 1
ATOM 1954 C C . PRO A 1 244 ? 7.958 2.922 -30.865 1.00 82.44 244 PRO A C 1
ATOM 1956 O O . PRO A 1 244 ? 8.972 3.532 -30.526 1.00 82.44 244 PRO A O 1
ATOM 1959 N N . ALA A 1 245 ? 7.069 3.426 -31.716 1.00 74.88 245 ALA A N 1
ATOM 1960 C CA . ALA A 1 245 ? 7.190 4.780 -32.237 1.00 74.88 245 ALA A CA 1
ATOM 1961 C C . ALA A 1 245 ? 7.001 5.798 -31.093 1.00 74.88 245 ALA A C 1
ATOM 1963 O O . ALA A 1 245 ? 6.149 5.599 -30.226 1.00 74.88 245 ALA A O 1
ATOM 1964 N N . GLU A 1 246 ? 7.828 6.847 -31.057 1.00 63.50 246 GLU A N 1
ATOM 1965 C CA . GLU A 1 246 ? 7.824 7.853 -29.978 1.00 63.50 246 GLU A CA 1
ATOM 1966 C C . GLU A 1 246 ? 6.532 8.685 -29.938 1.00 63.50 246 GLU A C 1
ATOM 1968 O O . GLU A 1 246 ? 6.189 9.237 -28.898 1.00 63.50 246 GLU A O 1
ATOM 1973 N N . ASP A 1 247 ? 5.806 8.734 -31.054 1.00 62.66 247 ASP A N 1
ATOM 1974 C CA . ASP A 1 247 ? 4.544 9.442 -31.277 1.00 62.66 247 ASP A CA 1
ATOM 1975 C C . ASP A 1 247 ? 3.299 8.577 -31.024 1.00 62.66 247 ASP A C 1
ATOM 1977 O O . ASP A 1 247 ? 2.179 9.011 -31.293 1.00 62.66 247 ASP A O 1
ATOM 1981 N N . TYR A 1 248 ? 3.464 7.355 -30.506 1.00 57.75 248 TYR A N 1
ATOM 1982 C CA . TYR A 1 248 ? 2.327 6.541 -30.090 1.00 57.75 248 TYR A CA 1
ATOM 1983 C C . TYR A 1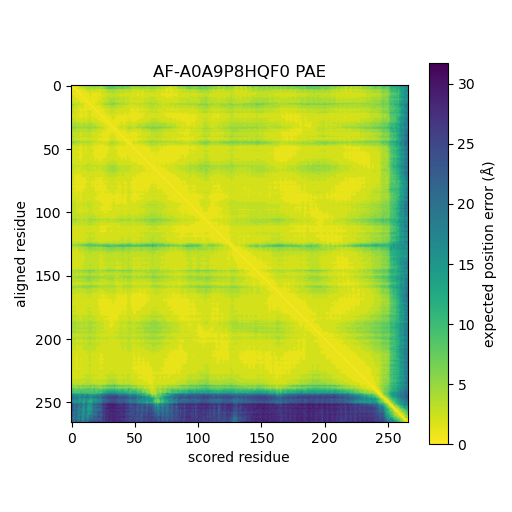 248 ? 1.767 7.112 -28.784 1.00 57.75 248 TYR A C 1
ATOM 1985 O O . TYR A 1 248 ? 2.168 6.708 -27.691 1.00 57.75 248 TYR A O 1
ATOM 1993 N N . GLU A 1 249 ? 0.882 8.097 -28.907 1.00 61.03 249 GLU A N 1
ATOM 1994 C CA . GLU A 1 249 ? 0.136 8.659 -27.786 1.00 61.03 249 GLU A CA 1
ATOM 1995 C C . GLU A 1 249 ? -0.692 7.562 -27.100 1.00 61.03 249 GLU A C 1
ATOM 1997 O O . GLU A 1 249 ? -1.092 6.567 -27.720 1.00 61.03 249 GLU A O 1
ATOM 2002 N N . GLU A 1 250 ? -0.911 7.722 -25.790 1.00 63.94 250 GLU A N 1
ATOM 2003 C CA . GLU A 1 250 ? -1.920 6.938 -25.075 1.00 63.94 250 GLU A CA 1
ATOM 2004 C C . GLU A 1 250 ? -3.209 7.042 -25.897 1.00 63.94 250 GLU A C 1
ATOM 2006 O O . GLU A 1 250 ? -3.600 8.166 -26.219 1.00 63.94 250 GLU A O 1
ATOM 2011 N N . PRO A 1 251 ? -3.839 5.925 -26.315 1.00 59.12 251 PRO A N 1
ATOM 2012 C CA . PRO A 1 251 ? -5.110 6.013 -27.007 1.00 59.12 251 PRO A CA 1
ATOM 2013 C C . PRO A 1 251 ? -6.031 6.828 -26.109 1.00 59.12 251 PRO A C 1
ATOM 2015 O O . PRO A 1 251 ? -6.326 6.391 -24.995 1.00 59.12 251 PRO A O 1
ATOM 2018 N N . VAL A 1 252 ? -6.396 8.032 -26.557 1.00 51.59 252 VAL A N 1
ATOM 2019 C CA . VAL A 1 252 ? -7.357 8.880 -25.861 1.00 51.59 252 VAL A CA 1
ATOM 2020 C C . VAL A 1 252 ? -8.680 8.143 -25.979 1.00 51.59 252 VAL A C 1
ATOM 2022 O O . VAL A 1 252 ? -9.433 8.314 -26.932 1.00 51.59 252 VAL A O 1
ATOM 2025 N N . ASP A 1 253 ? -8.915 7.212 -25.063 1.00 49.88 253 ASP A N 1
ATOM 2026 C CA . ASP A 1 253 ? -10.264 6.776 -24.781 1.00 49.88 253 ASP A CA 1
ATOM 2027 C C . ASP A 1 253 ? -10.918 8.030 -24.199 1.00 49.88 253 ASP A C 1
ATOM 2029 O O . ASP A 1 253 ? -10.389 8.609 -23.245 1.00 49.88 253 ASP A O 1
ATOM 2033 N N . GLU A 1 254 ? -12.032 8.470 -24.782 1.00 47.94 254 GLU A N 1
ATOM 2034 C CA . GLU A 1 254 ? -12.825 9.668 -24.431 1.00 47.94 254 GLU A CA 1
ATOM 2035 C C . GLU A 1 254 ? -13.209 9.758 -22.923 1.00 47.94 254 GLU A C 1
ATOM 2037 O O . GLU A 1 254 ? -13.881 10.682 -22.488 1.00 47.94 254 GLU A O 1
ATOM 2042 N N . LEU A 1 255 ? -12.757 8.805 -22.105 1.00 49.22 255 LEU A N 1
ATOM 2043 C CA . LEU A 1 255 ? -12.959 8.618 -20.673 1.00 49.22 255 LEU A CA 1
ATOM 2044 C C . LEU A 1 255 ? -11.933 9.343 -19.781 1.00 49.22 255 LEU A C 1
ATOM 2046 O O . LEU A 1 255 ? -12.206 9.545 -18.599 1.00 49.22 255 LEU A O 1
ATOM 2050 N N . ALA A 1 256 ? -10.752 9.711 -20.296 1.00 47.97 256 ALA A N 1
ATOM 2051 C CA . ALA A 1 256 ? -9.763 10.461 -19.509 1.00 47.97 256 ALA A CA 1
ATOM 2052 C C . ALA A 1 256 ? -10.138 11.949 -19.369 1.00 47.97 256 ALA A C 1
ATOM 2054 O O . ALA A 1 256 ? -9.912 12.537 -18.310 1.00 47.97 256 ALA A O 1
ATOM 2055 N N . GLU A 1 257 ? -10.775 12.531 -20.392 1.00 45.78 257 GLU A N 1
ATOM 2056 C CA . GLU A 1 257 ? -11.268 13.917 -20.362 1.00 45.78 257 GLU A CA 1
ATOM 2057 C C . GLU A 1 257 ? -12.466 14.082 -19.407 1.00 45.78 257 GLU A C 1
ATOM 2059 O O . GLU A 1 257 ? -12.544 15.085 -18.705 1.00 45.78 257 GLU A O 1
ATOM 2064 N N . GLU A 1 258 ? -13.326 13.065 -19.249 1.00 47.25 258 GLU A N 1
ATOM 2065 C CA . GLU A 1 258 ? -14.390 13.084 -18.225 1.00 47.25 258 GLU A CA 1
ATOM 2066 C C . GLU A 1 258 ? -13.843 13.026 -16.779 1.00 47.25 258 GLU A C 1
ATOM 2068 O O . GLU A 1 258 ? -14.536 13.400 -15.831 1.00 47.25 258 GLU A O 1
ATOM 2073 N N . MET A 1 259 ? -12.598 12.571 -16.579 1.00 50.34 259 MET A N 1
ATOM 2074 C CA . MET A 1 259 ? -11.979 12.441 -15.253 1.00 50.34 259 MET A CA 1
ATOM 2075 C C . MET A 1 259 ? -11.214 13.690 -14.791 1.00 50.34 259 MET A C 1
ATOM 2077 O O . MET A 1 259 ? -11.154 13.928 -13.580 1.00 50.34 259 MET A O 1
ATOM 2081 N N . GLU A 1 260 ? -10.633 14.489 -15.693 1.00 45.72 260 GLU A N 1
ATOM 2082 C CA . GLU A 1 260 ? -9.971 15.746 -15.297 1.00 45.72 260 GLU A CA 1
ATOM 2083 C C . GLU A 1 260 ? -10.977 16.770 -14.747 1.00 45.72 260 GLU A C 1
ATOM 2085 O O . GLU A 1 260 ? -10.677 17.435 -13.750 1.00 45.72 260 GLU A O 1
ATOM 2090 N N . ASP A 1 261 ? -12.200 16.802 -15.286 1.00 40.88 261 ASP A N 1
ATOM 2091 C CA . ASP A 1 261 ? -13.290 17.643 -14.770 1.00 40.88 261 ASP A CA 1
ATOM 2092 C C . ASP A 1 261 ? -13.755 17.212 -13.365 1.00 40.88 261 ASP A C 1
ATOM 2094 O O . ASP A 1 261 ? -14.112 18.053 -12.541 1.00 40.88 261 ASP A O 1
ATOM 2098 N N . TYR A 1 262 ? -13.675 15.920 -13.024 1.00 38.59 262 TYR A N 1
ATOM 2099 C CA . TYR A 1 262 ? -14.072 15.425 -11.698 1.00 38.59 262 TYR A CA 1
ATOM 2100 C C . TYR A 1 262 ? -13.002 15.661 -10.614 1.00 38.59 262 TYR A C 1
ATOM 2102 O O . TYR A 1 262 ? -13.323 15.850 -9.442 1.00 38.59 262 TYR A O 1
ATOM 2110 N N . ILE A 1 263 ? -11.717 15.669 -10.987 1.00 45.00 263 ILE A N 1
ATOM 2111 C CA . ILE A 1 263 ? -10.595 15.907 -10.058 1.00 45.00 263 ILE A CA 1
ATOM 2112 C C . ILE A 1 263 ? -10.359 17.414 -9.831 1.00 45.00 263 ILE A C 1
ATOM 2114 O O . ILE A 1 263 ? -9.817 17.800 -8.795 1.00 45.00 263 ILE A O 1
ATOM 2118 N N . GLY A 1 264 ? -10.790 18.277 -10.757 1.00 34.06 264 GLY A N 1
ATOM 2119 C CA . GLY A 1 264 ? -10.721 19.737 -10.619 1.00 34.06 264 GLY A CA 1
ATOM 2120 C C . GLY A 1 264 ? -11.698 20.348 -9.603 1.00 34.06 264 GLY A C 1
ATOM 2121 O O . GLY A 1 264 ? -11.506 21.500 -9.206 1.00 34.06 264 GLY A O 1
ATOM 2122 N N . GLU A 1 265 ? -12.711 19.594 -9.160 1.00 35.66 265 GLU A N 1
ATOM 2123 C CA . GLU A 1 265 ? -13.801 20.089 -8.302 1.00 35.66 265 GLU A CA 1
ATOM 2124 C C . GLU A 1 265 ? -13.843 19.499 -6.872 1.00 35.66 265 GLU A C 1
ATOM 2126 O O . GLU A 1 265 ? -14.747 19.840 -6.103 1.00 35.66 265 GLU A O 1
ATOM 2131 N N . LEU A 1 266 ? -12.851 18.693 -6.467 1.00 35.53 266 LEU A N 1
ATOM 2132 C CA . LEU A 1 266 ? -12.662 18.219 -5.077 1.00 35.53 266 LEU A CA 1
ATOM 2133 C C . LEU A 1 266 ? -11.520 18.961 -4.351 1.00 35.53 266 LEU A C 1
ATOM 2135 O O . LEU A 1 266 ? -11.659 19.214 -3.129 1.00 35.53 266 LEU A O 1
#

InterPro domains:
  IPR003154 S1/P1 nuclease [PF02265] (1-229)
  IPR003154 S1/P1 nuclease [PTHR33146] (1-234)
  IPR003154 S1/P1 nuclease [cd11010] (1-228)
  IPR008947 Phospholipase C/P1 nuclease domain superfamily [G3DSA:1.10.575.10] (1-233)
  IPR008947 Phospholipase C/P1 nuclease domain superfamily [SSF48537] (1-228)

Solvent-accessible surface area (backbone atoms only — not comparable to full-atom values): 14203 Å² total; per-residue (Å²): 109,79,94,42,41,62,47,57,72,58,36,30,75,36,89,86,32,41,76,50,56,46,31,55,26,32,40,19,85,57,46,56,43,86,38,53,54,64,49,68,83,84,22,42,47,96,82,41,10,24,43,58,41,40,33,52,25,48,52,46,46,40,41,64,60,51,43,70,51,57,26,51,51,20,46,34,44,37,56,29,35,46,48,33,44,43,37,33,48,32,34,26,32,64,53,68,18,25,58,68,33,48,23,20,50,86,87,39,84,43,34,46,32,56,39,69,78,40,53,44,56,47,61,74,73,49,90,73,60,68,67,67,50,52,54,51,48,52,52,55,42,49,49,26,40,72,74,42,88,36,41,88,46,54,73,64,75,51,68,67,67,40,88,91,40,43,50,62,26,40,47,50,50,31,36,60,23,17,40,44,29,23,68,63,72,19,64,79,20,70,75,65,54,51,64,39,68,40,67,50,72,55,34,71,64,38,42,68,53,50,53,49,32,54,45,48,27,54,54,50,45,52,56,52,51,52,52,45,53,59,49,23,54,55,45,46,76,70,58,83,70,78,65,51,64,92,80,60,66,67,80,80,56,83,64,60,66,64,44,56,64,60,65,75,75,115

Foldseek 3Di:
DVVLLCVLVVQCPDPVSVLCPQLLAWAAPFFAPVDFFRDCVVTADPSGHVLVLLVVLLVQLQDQQDAPVSNVVSLSSNSNSLLSLLQQLSLHNVCNSQQNFWEAEPRDIDTLSCCRVPVLVCVVQDDDDPPVSVVVLLVVLVCCCCPNVCVVPLVVLCVQDDLVDSNSSSSVSNRVNNNCCNVQVQVVHRVVRHHYHCNPPSSVRVNVVSSVSNSSSVSVSVVSVVVSVVSSVVCNVPDPDDGDDNPPDDPPPVVVVVVVVVVVPD

pLDDT: mean 93.19, std 13.46, range [34.06, 98.88]

Secondary structure (DSSP, 8-state):
-GGGTTHHHHHTTSTTGGGGGGGG------BTTTB----HHHHS-TT--HHHHHHHHHHHHT-TTS-HHHHHHHHHHHHHHHHHTTSGGGG--TTTTTTT-EEEETTEEEEHHHIIIIIHHHHHH-SS-HHHHHHHHHHHHHHHHHTSTTTTTTTGGGTT--TT-HHHHHHHHHHHHHHHIIIII-TT-TTTTTT-B-TTHHHHHHHHHHHHHHHHHHHHHHHHHHHHHHHHHHHHHH--SPPPPTT------TTTHHHHHHHTT-

Radius of gyration: 19.19 Å; Cα contacts (8 Å, |Δi|>4): 350; chains: 1; bounding box: 44×41×54 Å

Organism: NCBI:txid1491008

Sequence (266 aa):
MAKVASWADSIRYTKWGRFTSTFHFIDAHDSPPESCNVDFERDCKGTGCVITALANYTEQSLDPSLPPWQRAQAAKFVIHFVGDLHQPLHNEDVARGGNGIHVKWNGRDFNLHHVWDSSIAEKWLGRGKPYPLAEKWSRDLTDKINGGIYSKEKDAWLADLDFSDPIETAMAWSRECNKLVCEYVFPEGPKAIVGQELSGEYYEKAAPMLEKQVARAGYRMAAWLDLIVDEFQKRDASYTGKRPAEDYEEPVDELAEEMEDYIGEL

Nearest PDB structures (foldseek):
  7qta-assembly2_B  TM=9.751E-01  e=2.347E-20  Aspergillus oryzae RIB40
  5fbg-assembly2_B  TM=9.720E-01  e=2.581E-20  Aspergillus oryzae RIB40
  1ak0-assembly1_A  TM=9.825E-01  e=3.534E-19  Penicillium citrinum
  4cxp-assembly1_A  TM=8.589E-01  e=5.230E-12  Arabidopsis thaliana
  4jdg-assembly1_A  TM=8.490E-01  e=6.958E-12  Solanum lycopersicum

Mean predicted aligned error: 4.91 Å